Protein 6RW0 (pdb70)

Structure (mmCIF, N/CA/C/O backbone):
data_6RW0
#
_entry.id   6RW0
#
_cell.length_a   98.401
_cell.length_b   98.401
_cell.length_c   93.342
_cell.angle_alpha   90.00
_cell.angle_beta   90.00
_cell.angle_gamma   120.00
#
_symmetry.space_group_name_H-M   'P 31 2 1'
#
loop_
_entity.id
_entity.type
_entity.pdbx_description
1 polymer 'Protein angel homolog 2'
2 non-polymer 'MAGNESIUM ION'
3 non-polymer 'POTASSIUM ION'
4 non-polymer GLYCEROL
5 water water
#
loop_
_atom_site.group_PDB
_atom_site.id
_atom_site.type_symbol
_atom_site.label_atom_id
_atom_site.label_alt_id
_atom_site.label_comp_id
_atom_site.label_asym_id
_atom_site.label_entity_id
_atom_site.label_seq_id
_atom_site.pdbx_PDB_ins_code
_atom_site.Cartn_x
_atom_site.Cartn_y
_atom_site.Cartn_z
_atom_site.occupancy
_atom_site.B_iso_or_equiv
_atom_site.auth_seq_id
_atom_site.auth_comp_id
_atom_site.auth_asym_id
_atom_site.auth_atom_id
_atom_site.pdbx_PDB_model_num
ATOM 1 N N . HIS A 1 12 ? 32.875 26.280 28.530 1.00 64.53 127 HIS A N 1
ATOM 2 C CA . HIS A 1 12 ? 34.195 26.547 29.091 1.00 64.90 127 HIS A CA 1
ATOM 3 C C . HIS A 1 12 ? 34.082 27.475 30.302 1.00 60.67 127 HIS A C 1
ATOM 4 O O . HIS A 1 12 ? 33.135 28.255 30.413 1.00 60.80 127 HIS A O 1
ATOM 17 N N . GLN A 1 13 ? 35.054 27.383 31.208 1.00 56.08 128 GLN A N 1
ATOM 18 C CA . GLN A 1 13 ? 35.052 28.217 32.403 1.00 52.56 128 GLN A CA 1
ATOM 19 C C . GLN A 1 13 ? 35.046 29.690 32.014 1.00 50.96 128 GLN A C 1
ATOM 20 O O . GLN A 1 13 ? 35.883 30.142 31.227 1.00 53.05 128 GLN A O 1
ATOM 34 N N . GLY A 1 14 ? 34.082 30.436 32.548 1.00 45.77 129 GLY A N 1
ATOM 35 C CA . GLY A 1 14 ? 34.062 31.875 32.399 1.00 42.76 129 GLY A CA 1
ATOM 36 C C . GLY A 1 14 ? 33.338 32.425 31.185 1.00 41.24 129 GLY A C 1
ATOM 37 O O . GLY A 1 14 ? 33.251 33.654 31.056 1.00 44.49 129 GLY A O 1
ATOM 41 N N . VAL A 1 15 ? 32.812 31.570 30.302 1.00 35.30 130 VAL A N 1
ATOM 42 C CA . VAL A 1 15 ? 32.163 32.036 29.075 1.00 32.88 130 VAL A CA 1
ATOM 43 C C . VAL A 1 15 ? 30.870 32.765 29.408 1.00 29.21 130 VAL A C 1
ATOM 44 O O . VAL A 1 15 ? 30.046 32.286 30.200 1.00 30.89 130 VAL A O 1
ATOM 57 N N . ILE A 1 16 ? 30.666 33.948 28.811 1.00 23.91 131 ILE A N 1
ATOM 58 C CA . ILE A 1 16 ? 29.442 34.762 29.016 1.00 21.01 131 ILE A CA 1
ATOM 59 C C . ILE A 1 16 ? 28.706 34.723 27.684 1.00 21.23 131 ILE A C 1
ATOM 60 O O . ILE A 1 16 ? 29.128 35.410 26.779 1.00 21.18 131 ILE A O 1
ATOM 76 N N . LYS A 1 17 ? 27.680 33.905 27.575 1.00 19.75 132 LYS A N 1
ATOM 77 C CA . LYS A 1 17 ? 26.968 33.751 26.296 1.00 20.24 132 LYS A CA 1
ATOM 78 C C . LYS A 1 17 ? 25.475 33.594 26.562 1.00 18.75 132 LYS A C 1
ATOM 79 O O . LYS A 1 17 ? 25.128 32.985 27.549 1.00 20.55 132 LYS A O 1
ATOM 98 N N . ARG A 1 18 ? 24.644 34.102 25.663 1.00 19.45 133 ARG A N 1
ATOM 99 C CA . ARG A 1 18 ? 23.195 33.868 25.708 1.00 18.92 133 ARG A CA 1
ATOM 100 C C . ARG A 1 18 ? 22.953 32.767 24.673 1.00 20.54 133 ARG A C 1
ATOM 101 O O . ARG A 1 18 ? 23.254 32.994 23.523 1.00 23.69 133 ARG A O 1
ATOM 122 N N . ASN A 1 19 ? 22.420 31.647 25.095 1.00 22.36 134 ASN A N 1
ATOM 123 C CA . ASN A 1 19 ? 22.209 30.462 24.241 1.00 24.27 134 ASN A CA 1
ATOM 124 C C . ASN A 1 19 ? 20.734 30.198 24.016 1.00 21.76 134 ASN A C 1
ATOM 125 O O . ASN A 1 19 ? 19.972 30.517 24.866 1.00 22.56 134 ASN A O 1
ATOM 136 N N . TRP A 1 20 ? 20.378 29.605 22.892 1.00 24.45 135 TRP A N 1
ATOM 137 C CA . TRP A 1 20 ? 19.001 29.117 22.715 1.00 29.90 135 TRP A CA 1
ATOM 138 C C . TRP A 1 20 ? 18.918 27.816 23.498 1.00 32.39 135 TRP A C 1
ATOM 139 O O . TRP A 1 20 ? 19.689 26.915 23.213 1.00 38.14 135 TRP A O 1
ATOM 160 N N . GLU A 1 21 ? 18.091 27.753 24.510 1.00 28.96 136 GLU A N 1
ATOM 161 C CA . GLU A 1 21 ? 17.840 26.534 25.260 1.00 28.80 136 GLU A CA 1
ATOM 162 C C . GLU A 1 21 ? 16.528 25.965 24.748 1.00 28.09 136 GLU A C 1
ATOM 163 O O . GLU A 1 21 ? 15.492 26.637 24.818 1.00 26.76 136 GLU A O 1
ATOM 175 N N . TYR A 1 22 ? 16.576 24.755 24.215 1.00 30.91 137 TYR A N 1
ATOM 176 C CA . TYR A 1 22 ? 15.384 24.064 23.759 1.00 32.03 137 TYR A CA 1
ATOM 177 C C . TYR A 1 22 ? 14.777 23.301 24.922 1.00 34.58 137 TYR A C 1
ATOM 178 O O . TYR A 1 22 ? 15.487 22.661 25.703 1.00 37.44 137 TYR A O 1
ATOM 196 N N . ILE A 1 23 ? 13.461 23.408 25.048 1.00 33.49 138 ILE A N 1
ATOM 197 C CA . ILE A 1 23 ? 12.753 22.851 26.181 1.00 42.13 138 ILE A CA 1
ATOM 198 C C . ILE A 1 23 ? 12.182 21.484 25.824 1.00 47.35 138 ILE A C 1
ATOM 199 O O . ILE A 1 23 ? 12.859 20.657 25.219 1.00 50.55 138 ILE A O 1
ATOM 215 N N . ASN A 1 48 ? 0.492 19.778 12.258 1.00 54.53 163 ASN A N 1
ATOM 216 C CA . ASN A 1 48 ? -0.476 20.903 12.225 1.00 50.31 163 ASN A CA 1
ATOM 217 C C . ASN A 1 48 ? -0.141 21.849 13.384 1.00 41.51 163 ASN A C 1
ATOM 218 O O . ASN A 1 48 ? -0.575 21.578 14.484 1.00 39.47 163 ASN A O 1
ATOM 229 N N . LYS A 1 49 ? 0.595 22.920 13.127 1.00 36.47 164 LYS A N 1
ATOM 230 C CA . LYS A 1 49 ? 1.062 23.823 14.200 1.00 34.23 164 LYS A CA 1
ATOM 231 C C . LYS A 1 49 ? 1.321 25.216 13.648 1.00 32.01 164 LYS A C 1
ATOM 232 O O . LYS A 1 49 ? 1.498 25.350 12.461 1.00 32.51 164 LYS A O 1
ATOM 251 N N . PHE A 1 50 ? 1.343 26.213 14.527 1.00 27.01 165 PHE A N 1
ATOM 252 C CA . PHE A 1 50 ? 1.722 27.601 14.201 1.00 25.94 165 PHE A CA 1
ATOM 253 C C . PHE A 1 50 ? 2.841 27.952 15.182 1.00 24.34 165 PHE A C 1
ATOM 254 O O . PHE A 1 50 ? 2.567 27.933 16.344 1.00 24.32 165 PHE A O 1
ATOM 271 N N . ASP A 1 51 ? 4.039 28.267 14.714 1.00 22.72 166 ASP A N 1
ATOM 272 C CA . ASP A 1 51 ? 5.187 28.581 15.588 1.00 22.50 166 ASP A CA 1
ATOM 273 C C . ASP A 1 51 ? 5.439 30.080 15.487 1.00 22.67 166 ASP A C 1
ATOM 274 O O . ASP A 1 51 ? 5.306 30.607 14.416 1.00 25.03 166 ASP A O 1
ATOM 283 N N . PHE A 1 52 ? 5.736 30.742 16.595 1.00 19.49 167 PHE A N 1
ATOM 284 C CA . PHE A 1 52 ? 6.021 32.187 16.581 1.00 18.83 167 PHE A CA 1
ATOM 285 C C . PHE A 1 52 ? 6.911 32.504 17.767 1.00 18.19 167 PHE A C 1
ATOM 286 O O . PHE A 1 52 ? 6.838 31.854 18.770 1.00 20.03 167 PHE A O 1
ATOM 303 N N . SER A 1 53 ? 7.715 33.527 17.588 1.00 18.77 168 SER A N 1
ATOM 304 C CA . SER A 1 53 ? 8.622 34.006 18.615 1.00 16.42 168 SER A CA 1
ATOM 305 C C . SER A 1 53 ? 8.199 35.374 19.134 1.00 16.17 168 SER A C 1
ATOM 306 O O . SER A 1 53 ? 7.562 36.164 18.424 1.00 17.16 168 SER A O 1
ATOM 314 N N . VAL A 1 54 ? 8.558 35.632 20.392 1.00 17.58 169 VAL A N 1
ATOM 315 C CA . VAL A 1 54 ? 8.199 36.846 21.114 1.00 16.30 169 VAL A CA 1
ATOM 316 C C . VAL A 1 54 ? 9.430 37.374 21.830 1.00 17.04 169 VAL A C 1
ATOM 317 O O . VAL A 1 54 ? 10.092 36.630 22.566 1.00 17.94 169 VAL A O 1
ATOM 330 N N . MET A 1 55 ? 9.682 38.653 21.649 1.00 16.48 170 MET A N 1
ATOM 331 C CA . MET A 1 55 ? 10.775 39.361 22.331 1.00 15.67 170 MET A CA 1
ATOM 332 C C . MET A 1 55 ? 10.167 40.412 23.266 1.00 18.47 170 MET A C 1
ATOM 333 O O . MET A 1 55 ? 9.296 41.124 22.804 1.00 19.95 170 MET A O 1
ATOM 347 N N . SER A 1 56 ? 10.583 40.469 24.528 1.00 16.18 171 SER A N 1
ATOM 348 C CA . SER A 1 56 ? 10.166 41.508 25.498 1.00 15.28 171 SER A CA 1
ATOM 349 C C . SER A 1 56 ? 11.426 42.305 25.825 1.00 13.98 171 SER A C 1
ATOM 350 O O . SER A 1 56 ? 12.381 41.690 26.231 1.00 15.87 171 SER A O 1
ATOM 358 N N . TYR A 1 57 ? 11.433 43.611 25.622 1.00 14.37 172 TYR A N 1
ATOM 359 C CA . TYR A 1 57 ? 12.664 44.396 25.818 1.00 14.85 172 TYR A CA 1
ATOM 360 C C . TYR A 1 57 ? 12.339 45.792 26.353 1.00 13.47 172 TYR A C 1
ATOM 361 O O . TYR A 1 57 ? 11.685 46.528 25.650 1.00 13.73 172 TYR A O 1
ATOM 379 N N . ASN A 1 58 ? 12.834 46.136 27.536 1.00 13.26 173 ASN A N 1
ATOM 380 C CA . ASN A 1 58 ? 12.780 47.516 28.056 1.00 13.50 173 ASN A CA 1
ATOM 381 C C . ASN A 1 58 ? 14.049 48.159 27.474 1.00 12.30 173 ASN A C 1
ATOM 382 O O . ASN A 1 58 ? 15.112 47.764 27.879 1.00 13.77 173 ASN A O 1
ATOM 393 N N . ILE A 1 59 ? 13.918 49.088 26.531 1.00 13.97 174 ILE A N 1
ATOM 394 C CA . ILE A 1 59 ? 15.068 49.608 25.740 1.00 14.15 174 ILE A CA 1
ATOM 395 C C . ILE A 1 59 ? 15.733 50.818 26.392 1.00 14.09 174 ILE A C 1
ATOM 396 O O . ILE A 1 59 ? 16.735 51.236 25.869 1.00 15.11 174 ILE A O 1
ATOM 412 N N . LEU A 1 60 ? 15.188 51.331 27.487 1.00 14.45 175 LEU A N 1
ATOM 413 C CA . LEU A 1 60 ? 15.718 52.473 28.235 1.00 14.41 175 LEU A CA 1
ATOM 414 C C . LEU A 1 60 ? 15.480 53.777 27.473 1.00 14.42 175 LEU A C 1
ATOM 415 O O . LEU A 1 60 ? 16.128 54.053 26.460 1.00 15.60 175 LEU A O 1
ATOM 431 N N . SER A 1 61 ? 14.542 54.577 27.962 1.00 15.37 176 SER A N 1
ATOM 432 C CA . SER A 1 61 ? 14.250 55.872 27.360 1.00 14.16 176 SER A CA 1
ATOM 433 C C . SER A 1 61 ? 15.394 56.840 27.617 1.00 15.11 176 SER A C 1
ATOM 434 O O . SER A 1 61 ? 15.905 56.922 28.735 1.00 15.43 176 SER A O 1
ATOM 442 N N . GLN A 1 62 ? 15.803 57.580 26.581 1.00 14.03 177 GLN A N 1
ATOM 443 C CA . GLN A 1 62 ? 16.912 58.519 26.753 1.00 14.73 177 GLN A CA 1
ATOM 444 C C . GLN A 1 62 ? 16.600 59.581 27.802 1.00 15.48 177 GLN A C 1
ATOM 445 O O . GLN A 1 62 ? 17.476 59.942 28.607 1.00 15.86 177 GLN A O 1
ATOM 459 N N . ASP A 1 63 ? 15.374 60.123 27.797 1.00 16.06 178 ASP A N 1
ATOM 460 C CA . ASP A 1 63 ? 15.012 61.125 28.793 1.00 16.91 178 ASP A CA 1
ATOM 461 C C . ASP A 1 63 ? 15.139 60.548 30.198 1.00 17.19 178 ASP A C 1
ATOM 462 O O . ASP A 1 63 ? 15.628 61.219 31.113 1.00 17.80 178 ASP A O 1
ATOM 471 N N . LEU A 1 64 ? 14.673 59.307 30.391 1.00 15.05 179 LEU A N 1
ATOM 472 C CA . LEU A 1 64 ? 14.754 58.692 31.714 1.00 16.65 179 LEU A CA 1
ATOM 473 C C . LEU A 1 64 ? 16.189 58.354 32.090 1.00 16.97 179 LEU A C 1
ATOM 474 O O . LEU A 1 64 ? 16.560 58.467 33.262 1.00 19.56 179 LEU A O 1
ATOM 490 N N . LEU A 1 65 ? 17.021 57.978 31.118 1.00 15.63 180 LEU A N 1
ATOM 491 C CA . LEU A 1 65 ? 18.436 57.778 31.387 1.00 16.23 180 LEU A CA 1
ATOM 492 C C . LEU A 1 65 ? 19.055 59.067 31.912 1.00 17.83 180 LEU A C 1
ATOM 493 O O . LEU A 1 65 ? 19.694 59.082 32.971 1.00 18.22 180 LEU A O 1
ATOM 509 N N . GLU A 1 66 ? 18.830 60.173 31.197 1.00 17.26 181 GLU A N 1
ATOM 510 C CA . GLU A 1 66 ? 19.427 61.454 31.565 1.00 18.49 181 GLU A CA 1
ATOM 511 C C . GLU A 1 66 ? 18.868 61.987 32.874 1.00 19.94 181 GLU A C 1
ATOM 512 O O . GLU A 1 66 ? 19.607 62.618 33.642 1.00 23.67 181 GLU A O 1
ATOM 524 N N . ASP A 1 67 ? 17.592 61.725 33.157 1.00 19.44 182 ASP A N 1
ATOM 525 C CA . ASP A 1 67 ? 16.978 62.177 34.396 1.00 20.98 182 ASP A CA 1
ATOM 526 C C . ASP A 1 67 ? 17.459 61.377 35.598 1.00 20.19 182 ASP A C 1
ATOM 527 O O . ASP A 1 67 ? 17.251 61.799 36.739 1.00 23.57 182 ASP A O 1
ATOM 536 N N . ASN A 1 68 ? 18.046 60.211 35.360 1.00 19.70 183 ASN A N 1
ATOM 537 C CA . ASN A 1 68 ? 18.496 59.301 36.405 1.00 20.20 183 ASN A CA 1
ATOM 538 C C . ASN A 1 68 ? 19.967 58.980 36.235 1.00 19.19 183 ASN A C 1
ATOM 539 O O . ASN A 1 68 ? 20.399 57.833 36.375 1.00 19.74 183 ASN A O 1
ATOM 550 N N . SER A 1 69 ? 20.755 60.009 35.939 1.00 19.76 184 SER A N 1
ATOM 551 C CA . SER A 1 69 ? 22.144 59.808 35.554 1.00 21.06 184 SER A CA 1
ATOM 552 C C . SER A 1 69 ? 22.952 59.136 36.650 1.00 20.84 184 SER A C 1
ATOM 553 O O . SER A 1 69 ? 23.966 58.499 36.347 1.00 21.45 184 SER A O 1
ATOM 561 N N . HIS A 1 70 ? 22.523 59.245 37.909 1.00 20.86 185 HIS A N 1
ATOM 562 C CA . HIS A 1 70 ? 23.224 58.590 39.008 1.00 19.59 185 HIS A CA 1
ATOM 563 C C . HIS A 1 70 ? 23.203 57.067 38.899 1.00 19.34 185 HIS A C 1
ATOM 564 O O . HIS A 1 70 ? 24.074 56.410 39.479 1.00 21.56 185 HIS A O 1
ATOM 578 N N . LEU A 1 71 ? 22.237 56.491 38.181 1.00 18.32 186 LEU A N 1
ATOM 579 C CA . LEU A 1 71 ? 22.171 55.048 37.996 1.00 18.39 186 LEU A CA 1
ATOM 580 C C . LEU A 1 71 ? 23.192 54.554 36.986 1.00 18.39 186 LEU A C 1
ATOM 581 O O . LEU A 1 71 ? 23.454 53.345 36.935 1.00 18.17 186 LEU A O 1
ATOM 597 N N . TYR A 1 72 ? 23.759 55.463 36.182 1.00 18.24 187 TYR A N 1
ATOM 598 C CA . TYR A 1 72 ? 24.599 55.116 35.032 1.00 19.66 187 TYR A CA 1
ATOM 599 C C . TYR A 1 72 ? 26.014 55.656 35.169 1.00 20.17 187 TYR A C 1
ATOM 600 O O . TYR A 1 72 ? 26.742 55.741 34.169 1.00 20.78 187 TYR A O 1
ATOM 618 N N . ARG A 1 73 ? 26.336 55.943 36.408 1.00 21.80 188 ARG A N 1
ATOM 619 C CA A ARG A 1 73 ? 27.706 56.442 36.693 0.48 24.61 188 ARG A CA 1
ATOM 620 C CA B ARG A 1 73 ? 27.762 56.490 36.662 0.52 24.26 188 ARG A CA 1
ATOM 621 C C . ARG A 1 73 ? 28.897 55.518 36.233 1.00 23.65 188 ARG A C 1
ATOM 622 O O . ARG A 1 73 ? 30.059 55.868 35.838 1.00 26.03 188 ARG A O 1
ATOM 663 N N . HIS A 1 74 ? 28.540 54.222 36.218 1.00 22.95 189 HIS A N 1
ATOM 664 C CA . HIS A 1 74 ? 29.515 53.195 35.883 1.00 21.54 189 HIS A CA 1
ATOM 665 C C . HIS A 1 74 ? 29.798 53.107 34.392 1.00 20.86 189 HIS A C 1
ATOM 666 O O . HIS A 1 74 ? 30.761 52.438 34.006 1.00 22.61 189 HIS A O 1
ATOM 680 N N . CYS A 1 75 ? 29.001 53.766 33.558 1.00 19.89 190 CYS A N 1
ATOM 681 C CA . CYS A 1 75 ? 29.093 53.633 32.111 1.00 19.50 190 CYS A CA 1
ATOM 682 C C . CYS A 1 75 ? 30.088 54.623 31.528 1.00 22.28 190 CYS A C 1
ATOM 683 O O . CYS A 1 75 ? 30.169 55.772 31.967 1.00 24.97 190 CYS A O 1
ATOM 691 N N . ARG A 1 76 ? 30.834 54.181 30.519 1.00 22.80 191 ARG A N 1
ATOM 692 C CA . ARG A 1 76 ? 31.640 55.123 29.754 1.00 25.18 191 ARG A CA 1
ATOM 693 C C . ARG A 1 76 ? 30.715 56.132 29.088 1.00 23.32 191 ARG A C 1
ATOM 694 O O . ARG A 1 76 ? 29.683 55.764 28.520 1.00 24.65 191 ARG A O 1
ATOM 715 N N . ARG A 1 77 ? 31.075 57.409 29.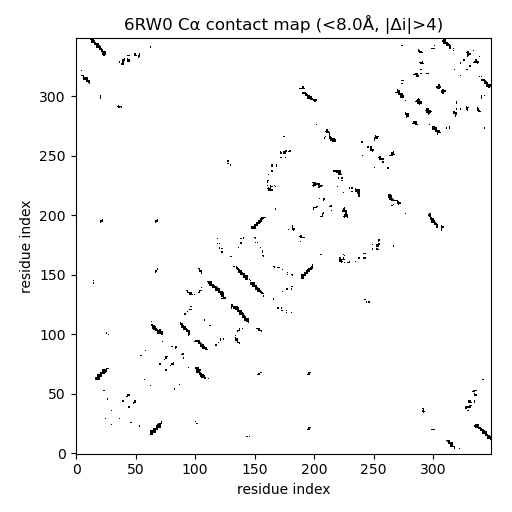177 1.00 23.86 192 ARG A N 1
ATOM 716 C CA . ARG A 1 77 ? 30.150 58.451 28.743 1.00 24.73 192 ARG A CA 1
ATOM 717 C C . ARG A 1 77 ? 29.685 58.281 27.304 1.00 22.97 192 ARG A C 1
ATOM 718 O O . ARG A 1 77 ? 28.481 58.488 27.044 1.00 24.00 192 ARG A O 1
ATOM 739 N N . PRO A 1 78 ? 30.537 57.948 26.334 1.00 24.15 193 PRO A N 1
ATOM 740 C CA . PRO A 1 78 ? 30.069 57.887 24.939 1.00 26.23 193 PRO A CA 1
ATOM 741 C C . PRO A 1 78 ? 28.988 56.852 24.696 1.00 25.43 193 PRO A C 1
ATOM 742 O O . PRO A 1 78 ? 28.209 57.003 23.744 1.00 27.07 193 PRO A O 1
ATOM 753 N N . VAL A 1 79 ? 28.904 55.812 25.530 1.00 21.97 194 VAL A N 1
ATOM 754 C CA . VAL A 1 79 ? 27.951 54.739 25.264 1.00 21.46 194 VAL A CA 1
ATOM 755 C C . VAL A 1 79 ? 26.533 55.131 25.638 1.00 20.73 194 VAL A C 1
ATOM 756 O O . VAL A 1 79 ? 25.597 54.382 25.341 1.00 20.90 194 VAL A O 1
ATOM 769 N N . LEU A 1 80 ? 26.341 56.281 26.284 1.00 19.05 195 LEU A N 1
ATOM 770 C CA . LEU A 1 80 ? 25.010 56.633 26.755 1.00 18.49 195 LEU A CA 1
ATOM 771 C C . LEU A 1 80 ? 24.201 57.456 25.766 1.00 19.49 195 LEU A C 1
ATOM 772 O O . LEU A 1 80 ? 22.981 57.544 25.926 1.00 22.09 195 LEU A O 1
ATOM 788 N N . HIS A 1 81 ? 24.826 58.048 24.752 1.00 19.96 196 HIS A N 1
ATOM 789 C CA . HIS A 1 81 ? 24.093 58.892 23.818 1.00 19.82 196 HIS A CA 1
ATOM 790 C C . HIS A 1 81 ? 23.118 58.071 22.985 1.00 18.62 196 HIS A C 1
ATOM 791 O O . HIS A 1 81 ? 23.415 56.943 22.583 1.00 18.28 196 HIS A O 1
ATOM 805 N N . TRP A 1 82 ? 21.946 58.649 22.711 1.00 18.58 197 TRP A N 1
ATOM 806 C CA . TRP A 1 82 ? 20.964 57.947 21.889 1.00 17.58 197 TRP A CA 1
ATOM 807 C C . TRP A 1 82 ? 21.512 57.638 20.500 1.00 19.74 197 TRP A C 1
ATOM 808 O O . TRP A 1 82 ? 21.155 56.613 19.910 1.00 18.56 197 TRP A O 1
ATOM 829 N N . SER A 1 83 ? 22.382 58.497 19.964 1.00 20.03 198 SER A N 1
ATOM 830 C CA . SER A 1 83 ? 22.982 58.226 18.660 1.00 21.00 198 SER A CA 1
ATOM 831 C C . SER A 1 83 ? 23.843 56.968 18.680 1.00 19.68 198 SER A C 1
ATOM 832 O O . SER A 1 83 ? 24.082 56.362 17.625 1.00 21.04 198 SER A O 1
ATOM 840 N N . PHE A 1 84 ? 24.351 56.586 19.857 1.00 20.02 199 PHE A N 1
ATOM 841 C CA . PHE A 1 84 ? 25.111 55.356 20.057 1.00 19.80 199 PHE A CA 1
ATOM 842 C C . PHE A 1 84 ? 24.180 54.177 20.349 1.00 18.75 199 PHE A C 1
ATOM 843 O O . PHE A 1 84 ? 24.320 53.094 19.766 1.00 19.47 199 PHE A O 1
ATOM 860 N N . ARG A 1 85 ? 23.204 54.381 21.228 1.00 17.12 200 ARG A N 1
ATOM 861 C CA . ARG A 1 85 ? 22.397 53.267 21.710 1.00 16.65 200 ARG A CA 1
ATOM 862 C C . ARG A 1 85 ? 21.421 52.754 20.660 1.00 15.67 200 ARG A C 1
ATOM 863 O O . ARG A 1 85 ? 21.230 51.540 20.534 1.00 18.08 200 ARG A O 1
ATOM 884 N N . PHE A 1 86 ? 20.739 53.646 19.946 1.00 17.01 201 PHE A N 1
ATOM 885 C CA . PHE A 1 86 ? 19.694 53.173 19.045 1.00 18.01 201 PHE A CA 1
ATOM 886 C C . PHE A 1 86 ? 20.232 52.240 17.966 1.00 18.99 201 PHE A C 1
ATOM 887 O O . PHE A 1 86 ? 19.611 51.193 17.716 1.00 18.59 201 PHE A O 1
ATOM 904 N N . PRO A 1 87 ? 21.348 52.534 17.292 1.00 17.90 202 PRO A N 1
ATOM 905 C CA . PRO A 1 87 ? 21.853 51.550 16.320 1.00 17.58 202 PRO A CA 1
ATOM 906 C C . PRO A 1 87 ? 22.111 50.181 16.921 1.00 18.40 202 PRO A C 1
ATOM 907 O O . PRO A 1 87 ? 21.872 49.165 16.256 1.00 19.12 202 PRO A O 1
ATOM 918 N N . ASN A 1 88 ? 22.600 50.121 18.161 1.00 19.65 203 ASN A N 1
ATOM 919 C CA . ASN A 1 88 ? 22.809 48.831 18.812 1.00 19.54 203 ASN A CA 1
ATOM 920 C C . ASN A 1 88 ? 21.488 48.118 19.082 1.00 18.76 203 ASN A C 1
ATOM 921 O O . ASN A 1 88 ? 21.371 46.907 18.858 1.00 1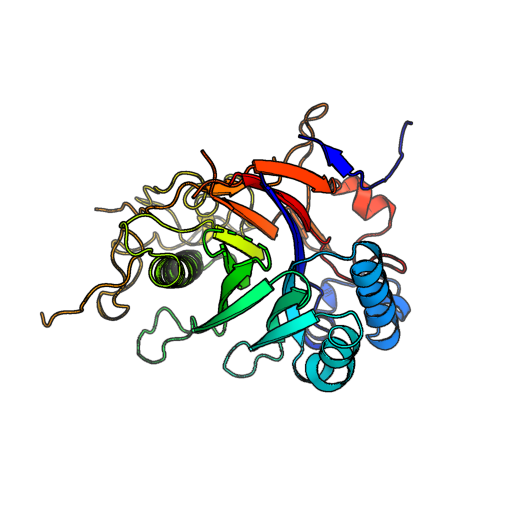9.51 203 ASN A O 1
ATOM 932 N N . ILE A 1 89 ? 20.488 48.850 19.573 1.00 17.67 204 ILE A N 1
ATOM 933 C CA . ILE A 1 89 ? 19.189 48.252 19.874 1.00 17.13 204 ILE A CA 1
ATOM 934 C C . ILE A 1 89 ? 18.540 47.735 18.599 1.00 16.30 204 ILE A C 1
ATOM 935 O O . ILE A 1 89 ? 18.010 46.615 18.559 1.00 17.60 204 ILE A O 1
ATOM 951 N N . LEU A 1 90 ? 18.582 48.534 17.531 1.00 17.49 205 LEU A N 1
ATOM 952 C CA . LEU A 1 90 ? 17.993 48.100 16.269 1.00 19.07 205 LEU A CA 1
ATOM 953 C C . LEU A 1 90 ? 18.716 46.876 15.716 1.00 18.62 205 LEU A C 1
ATOM 954 O O . LEU A 1 90 ? 18.080 45.951 15.197 1.00 19.23 205 LEU A O 1
ATOM 970 N N . LYS A 1 91 ? 20.047 46.843 15.839 1.00 18.63 206 LYS A N 1
ATOM 971 C CA . LYS A 1 91 ? 20.812 45.693 15.371 1.00 19.33 206 LYS A CA 1
ATOM 972 C C . LYS A 1 91 ? 20.417 44.425 16.118 1.00 19.43 206 LYS A C 1
ATOM 973 O O . LYS A 1 91 ? 20.309 43.352 15.510 1.00 20.47 206 LYS A O 1
ATOM 992 N N . GLU A 1 92 ? 20.204 44.528 17.434 1.00 19.21 207 GLU A N 1
ATOM 993 C CA . GLU A 1 92 ? 19.749 43.379 18.209 1.00 20.90 207 GLU A CA 1
ATOM 994 C C . GLU A 1 92 ? 18.381 42.909 17.738 1.00 19.94 207 GLU A C 1
ATOM 995 O O . GLU A 1 92 ? 18.128 41.707 17.611 1.00 20.99 207 GLU A O 1
ATOM 1007 N N . ILE A 1 93 ? 17.451 43.850 17.559 1.00 18.36 208 ILE A N 1
ATOM 1008 C CA . ILE A 1 93 ? 16.109 43.484 17.117 1.00 18.39 208 ILE A CA 1
ATOM 1009 C C . ILE A 1 93 ? 16.174 42.799 15.761 1.00 20.31 208 ILE A C 1
ATOM 1010 O O . ILE A 1 93 ? 15.514 41.781 15.527 1.00 20.75 208 ILE A O 1
ATOM 1026 N N . LYS A 1 94 ? 16.994 43.334 14.855 1.00 20.38 209 LYS A N 1
ATOM 1027 C CA . LYS A 1 94 ? 17.143 42.730 13.537 1.00 20.68 209 LYS A CA 1
ATOM 1028 C C . LYS A 1 94 ? 17.746 41.339 13.642 1.00 20.41 209 LYS A C 1
ATOM 1029 O O . LYS A 1 94 ? 17.330 40.413 12.936 1.00 21.21 209 LYS A O 1
ATOM 1048 N N . HIS A 1 95 ? 18.717 41.167 14.537 1.00 20.80 210 HIS A N 1
ATOM 1049 C CA . HIS A 1 95 ? 19.407 39.894 14.653 1.00 21.88 210 HIS A CA 1
ATOM 1050 C C . HIS A 1 95 ? 18.460 38.777 15.060 1.00 21.67 210 HIS A C 1
ATOM 1051 O O . HIS A 1 95 ? 18.500 37.678 14.492 1.00 23.85 210 HIS A O 1
ATOM 1065 N N . PHE A 1 96 ? 17.618 39.026 16.063 1.00 19.40 211 PHE A N 1
ATOM 1066 C CA . PHE A 1 96 ? 16.732 37.982 16.556 1.00 20.91 211 PHE A CA 1
ATOM 1067 C C . PHE A 1 96 ? 15.510 37.794 15.682 1.00 19.43 211 PHE A C 1
ATOM 1068 O O . PHE A 1 96 ? 14.928 36.705 15.697 1.00 22.50 211 PHE A O 1
ATOM 1085 N N . ASP A 1 97 ? 15.121 38.811 14.916 1.00 19.13 212 ASP A N 1
ATOM 1086 C CA . ASP A 1 97 ? 14.043 38.678 13.933 1.00 19.47 212 ASP A CA 1
ATOM 1087 C C . ASP A 1 97 ? 12.796 38.038 14.547 1.00 19.03 212 ASP A C 1
ATOM 1088 O O . ASP A 1 97 ? 12.171 37.149 13.966 1.00 20.33 212 ASP A O 1
ATOM 1097 N N . ALA A 1 98 ? 12.408 38.529 15.722 1.00 17.33 213 ALA A N 1
ATOM 1098 C CA . ALA A 1 98 ? 11.261 37.953 16.413 1.00 16.93 213 ALA A CA 1
ATOM 1099 C C . ALA A 1 98 ? 9.953 38.308 15.709 1.00 16.38 213 ALA A C 1
ATOM 1100 O O . ALA A 1 98 ? 9.803 39.384 15.130 1.00 18.11 213 ALA A O 1
ATOM 1107 N N . ASP A 1 99 ? 8.973 37.408 15.813 1.00 16.19 214 ASP A N 1
ATOM 1108 C CA . ASP A 1 99 ? 7.686 37.652 15.166 1.00 15.97 214 ASP A CA 1
ATOM 1109 C C . ASP A 1 99 ? 6.865 38.719 15.880 1.00 16.35 214 ASP A C 1
ATOM 1110 O O . ASP A 1 99 ? 6.070 39.421 15.236 1.00 17.08 214 ASP A O 1
ATOM 1119 N N . VAL A 1 100 ? 7.010 38.829 17.198 1.00 16.60 215 VAL A N 1
ATOM 1120 C CA . VAL A 1 100 ? 6.274 39.780 18.023 1.00 15.35 215 VAL A CA 1
ATOM 1121 C C . VAL A 1 100 ? 7.287 40.483 18.907 1.00 15.23 215 VAL A C 1
ATOM 1122 O O . VAL A 1 100 ? 8.142 39.821 19.512 1.00 16.56 215 VAL A O 1
ATOM 1135 N N . LEU A 1 101 ? 7.195 41.814 18.983 1.00 15.08 216 LEU A N 1
ATOM 1136 C CA . LEU A 1 101 ? 8.023 42.610 19.876 1.00 15.98 216 LEU A CA 1
ATOM 1137 C C . LEU A 1 101 ? 7.142 43.311 20.894 1.00 14.44 216 LEU A C 1
ATOM 1138 O O . LEU A 1 101 ? 6.171 43.986 20.530 1.00 17.51 216 LEU A O 1
ATOM 1154 N N . CYS A 1 102 ? 7.481 43.156 22.163 1.00 15.12 217 CYS A N 1
ATOM 1155 C CA . CYS A 1 102 ? 6.840 43.873 23.256 1.00 14.95 217 CYS A CA 1
ATOM 1156 C C . CYS A 1 102 ? 7.927 44.746 23.854 1.00 14.20 217 CYS A C 1
ATOM 1157 O O . CYS A 1 102 ? 8.837 44.237 24.514 1.00 16.01 217 CYS A O 1
ATOM 1165 N N . LEU A 1 103 ? 7.852 46.047 23.599 1.00 13.43 218 LEU A N 1
ATOM 1166 C CA . LEU A 1 103 ? 8.880 46.979 24.027 1.00 13.53 218 LEU A CA 1
ATOM 1167 C C . LEU A 1 103 ? 8.350 47.884 25.127 1.00 14.66 218 LEU A C 1
ATOM 1168 O O . LEU A 1 103 ? 7.177 48.268 25.131 1.00 14.79 218 LEU A O 1
ATOM 1184 N N . GLN A 1 104 ? 9.232 48.232 26.059 1.00 14.04 219 GLN A N 1
ATOM 1185 C CA . GLN A 1 104 ? 8.942 49.225 27.076 1.00 12.94 219 GLN A CA 1
ATOM 1186 C C . GLN A 1 104 ? 9.975 50.344 27.014 1.00 12.54 219 GLN A C 1
ATOM 1187 O O . GLN A 1 104 ? 11.058 50.189 26.449 1.00 14.08 219 GLN A O 1
ATOM 1201 N N . GLU A 1 105 ? 9.616 51.477 27.624 1.00 13.63 220 GLU A N 1
ATOM 1202 C CA . GLU A 1 105 ? 10.446 52.687 27.638 1.00 14.16 220 GLU A CA 1
ATOM 1203 C C . GLU A 1 105 ? 10.734 53.194 26.228 1.00 14.11 220 GLU A C 1
ATOM 1204 O O . GLU A 1 105 ? 11.830 53.669 25.925 1.00 15.45 220 GLU A O 1
ATOM 1216 N N . VAL A 1 106 ? 9.719 53.100 25.373 1.00 14.15 221 VAL A N 1
ATOM 1217 C CA . VAL A 1 106 ? 9.761 53.608 24.007 1.00 13.55 221 VAL A CA 1
ATOM 1218 C C . VAL A 1 106 ? 9.388 55.083 24.064 1.00 13.91 221 VAL A C 1
ATOM 1219 O O . VAL A 1 106 ? 8.237 55.430 24.346 1.00 15.39 221 VAL A O 1
ATOM 1232 N N . GLN A 1 107 ? 10.367 55.951 23.809 1.00 14.70 222 GLN A N 1
ATOM 1233 C CA . GLN A 1 107 ? 10.181 57.391 23.938 1.00 14.84 222 GLN A CA 1
ATOM 1234 C C . GLN A 1 107 ? 9.476 57.947 22.705 1.00 14.47 222 GLN A C 1
ATOM 1235 O O . GLN A 1 107 ? 9.834 57.612 21.574 1.00 16.09 222 GLN A O 1
ATOM 1249 N N . GLU A 1 108 ? 8.463 58.790 22.929 1.00 14.84 223 GLU A N 1
ATOM 1250 C CA . GLU A 1 108 ? 7.557 59.169 21.846 1.00 16.96 223 GLU A CA 1
ATOM 1251 C C . GLU A 1 108 ? 8.292 59.848 20.692 1.00 16.50 223 GLU A C 1
ATOM 1252 O O . GLU A 1 108 ? 8.063 59.510 19.522 1.00 17.18 223 GLU A O 1
ATOM 1264 N N . ASP A 1 109 ? 9.147 60.836 20.982 1.00 16.25 224 ASP A N 1
ATOM 1265 C CA . ASP A 1 109 ? 9.781 61.568 19.886 1.00 16.35 224 ASP A CA 1
ATOM 1266 C C . ASP A 1 109 ? 10.683 60.649 19.071 1.00 15.98 224 ASP A C 1
ATOM 1267 O O . ASP A 1 109 ? 10.612 60.619 17.835 1.00 18.06 224 ASP A O 1
ATOM 1276 N N . HIS A 1 110 ? 11.487 59.841 19.750 1.00 17.08 225 HIS A N 1
ATOM 1277 C CA . HIS A 1 110 ? 12.337 58.880 19.062 1.00 15.94 225 HIS A CA 1
ATOM 1278 C C . HIS A 1 110 ? 11.523 57.827 18.336 1.00 17.42 225 HIS A C 1
ATOM 1279 O O . HIS A 1 110 ? 11.934 57.330 17.283 1.00 17.84 225 HIS A O 1
ATOM 1293 N N . TYR A 1 111 ? 10.385 57.440 18.898 1.00 15.60 226 TYR A N 1
ATOM 1294 C CA . TYR A 1 111 ? 9.554 56.443 18.238 1.00 14.55 226 TYR A CA 1
ATOM 1295 C C . TYR A 1 111 ? 9.081 56.949 16.882 1.00 16.16 226 TYR A C 1
ATOM 1296 O O . TYR A 1 111 ? 9.181 56.243 15.870 1.00 16.45 226 TYR A O 1
ATOM 1314 N N . GLY A 1 112 ? 8.579 58.181 16.837 1.00 16.35 227 GLY A N 1
ATOM 1315 C CA . GLY A 1 112 ? 8.102 58.721 15.576 1.00 17.02 227 GLY A CA 1
ATOM 1316 C C . GLY A 1 112 ? 9.218 58.964 14.577 1.00 17.55 227 GLY A C 1
ATOM 1317 O O . GLY A 1 112 ? 9.048 58.729 13.377 1.00 20.36 227 GLY A O 1
ATOM 1321 N N . ALA A 1 113 ? 10.365 59.449 15.049 1.00 19.17 228 ALA A N 1
ATOM 1322 C CA . ALA A 1 113 ? 11.434 59.864 14.144 1.00 19.49 228 ALA A CA 1
ATOM 1323 C C . ALA A 1 113 ? 12.237 58.685 13.610 1.00 20.20 228 ALA A C 1
ATOM 1324 O O . ALA A 1 113 ? 12.707 58.725 12.463 1.00 22.79 228 ALA A O 1
ATOM 1331 N N . GLU A 1 114 ? 12.433 57.652 14.433 1.00 20.44 229 GLU A N 1
ATOM 1332 C CA . GLU A 1 114 ? 13.412 56.617 14.138 1.00 23.06 229 GLU A CA 1
ATOM 1333 C C . GLU A 1 114 ? 12.948 55.193 14.438 1.00 19.66 229 GLU A C 1
ATOM 1334 O O . GLU A 1 114 ? 13.126 54.299 13.604 1.00 19.46 229 GLU A O 1
ATOM 1346 N N . ILE A 1 115 ? 12.409 54.922 15.623 1.00 17.30 230 ILE A N 1
ATOM 1347 C CA . ILE A 1 115 ? 12.075 53.519 15.989 1.00 17.48 230 ILE A CA 1
ATOM 1348 C C . ILE A 1 115 ? 10.944 52.959 15.132 1.00 16.89 230 ILE A C 1
ATOM 1349 O O . ILE A 1 115 ? 11.137 51.925 14.539 1.00 16.86 230 ILE A O 1
ATOM 1365 N N . ARG A 1 116 ? 9.813 53.646 15.047 1.00 16.25 231 ARG A N 1
ATOM 1366 C CA . ARG A 1 116 ? 8.693 53.119 14.246 1.00 17.26 231 ARG A CA 1
ATOM 1367 C C . ARG A 1 116 ? 9.089 53.006 12.765 1.00 17.45 231 ARG A C 1
ATOM 1368 O O . ARG A 1 116 ? 8.865 51.969 12.221 1.00 17.56 231 ARG A O 1
ATOM 1389 N N . PRO A 1 117 ? 9.721 53.992 12.106 1.00 16.75 232 PRO A N 1
ATOM 1390 C CA . PRO A 1 117 ? 10.080 53.805 10.713 1.00 16.71 232 PRO A CA 1
ATOM 1391 C C . PRO A 1 117 ? 11.047 52.627 10.532 1.00 19.04 232 PRO A C 1
ATOM 1392 O O . PRO A 1 117 ? 10.905 51.911 9.618 1.00 18.54 232 PRO A O 1
ATOM 1403 N N . SER A 1 118 ? 12.007 52.469 11.432 1.00 17.98 233 SER A N 1
ATOM 1404 C CA . SER A 1 118 ? 12.969 51.382 11.303 1.00 18.86 233 SER A CA 1
ATOM 1405 C C . SER A 1 118 ? 12.292 50.028 11.454 1.00 18.54 233 SER A C 1
ATOM 1406 O O . SER A 1 118 ? 12.574 49.101 10.690 1.00 21.41 233 SER A O 1
ATOM 1414 N N . LEU A 1 119 ? 11.375 49.896 12.412 1.00 18.04 234 LEU A N 1
ATOM 1415 C CA . LEU A 1 119 ? 10.692 48.621 12.578 1.00 17.72 234 LEU A CA 1
ATOM 1416 C C . LEU A 1 119 ? 9.748 48.335 11.415 1.00 18.17 234 LEU A C 1
ATOM 1417 O O . LEU A 1 119 ? 9.639 47.183 10.981 1.00 19.07 234 LEU A O 1
ATOM 1433 N N . GLU A 1 120 ? 9.072 49.374 10.963 1.00 17.33 235 GLU A N 1
ATOM 1434 C CA A GLU A 1 120 ? 8.209 49.186 9.759 0.36 19.95 235 GLU A CA 1
ATOM 1435 C CA B GLU A 1 120 ? 8.199 49.154 9.769 0.64 18.36 235 GLU A CA 1
ATOM 1436 C C . GLU A 1 120 ? 8.976 48.680 8.486 1.00 19.99 235 GLU A C 1
ATOM 1437 O O . GLU A 1 120 ? 8.662 47.690 7.673 1.00 24.48 235 GLU A O 1
ATOM 1460 N N . SER A 1 121 ? 10.232 49.167 8.420 1.00 20.56 236 SER A N 1
ATOM 1461 C CA A SER A 1 121 ? 11.076 48.746 7.307 0.45 22.13 236 SER A CA 1
ATOM 1462 C CA B SER A 1 121 ? 11.072 48.748 7.303 0.55 22.00 236 SER A CA 1
ATOM 1463 C C . SER A 1 121 ? 11.450 47.276 7.409 1.00 22.61 236 SER A C 1
ATOM 1464 O O . SER A 1 121 ? 11.718 46.635 6.386 1.00 26.63 236 SER A O 1
ATOM 1479 N N . LEU A 1 122 ? 11.478 46.727 8.624 1.00 21.80 237 LEU A N 1
ATOM 1480 C CA . LEU A 1 122 ? 11.785 45.323 8.861 1.00 20.19 237 LEU A CA 1
ATOM 1481 C C . LEU A 1 122 ? 10.563 44.418 8.727 1.00 21.11 237 LEU A C 1
ATOM 1482 O O . LEU A 1 122 ? 10.689 43.199 8.903 1.00 23.40 237 LEU A O 1
ATOM 1498 N N . GLY A 1 123 ? 9.381 44.945 8.422 1.00 21.11 238 GLY A N 1
ATOM 1499 C CA . GLY A 1 123 ? 8.183 44.129 8.206 1.00 21.81 238 GLY A CA 1
ATOM 1500 C C . GLY A 1 123 ? 7.258 44.099 9.402 1.00 19.30 238 GLY A C 1
ATOM 1501 O O . GLY A 1 123 ? 6.392 43.278 9.403 1.00 19.17 238 GLY A O 1
ATOM 1505 N N . TYR A 1 124 ? 7.437 44.984 10.370 1.00 18.29 239 TYR A N 1
ATOM 1506 C CA . TYR A 1 124 ? 6.567 44.993 11.557 1.00 17.33 239 TYR A CA 1
ATOM 1507 C C . TYR A 1 124 ? 5.451 46.020 11.422 1.00 17.36 239 TYR A C 1
ATOM 1508 O O . TYR A 1 124 ? 5.689 47.067 10.895 1.00 20.38 239 TYR A O 1
ATOM 1526 N N . HIS A 1 125 ? 4.267 45.675 11.883 1.00 16.13 240 HIS A N 1
ATOM 1527 C CA . HIS A 1 125 ? 3.192 46.646 12.130 1.00 16.33 240 HIS A CA 1
ATOM 1528 C C . HIS A 1 125 ? 3.362 47.041 13.602 1.00 16.40 240 HIS A C 1
ATOM 1529 O O . HIS A 1 125 ? 3.422 46.159 14.390 1.00 17.94 240 HIS A O 1
ATOM 1543 N N . CYS A 1 126 ? 3.372 48.317 13.938 1.00 15.22 241 CYS A N 1
ATOM 1544 C CA . CYS A 1 126 ? 3.656 48.796 15.287 1.00 15.71 241 CYS A CA 1
ATOM 1545 C C . CYS A 1 126 ? 2.460 49.525 15.884 1.00 17.15 241 CYS A C 1
ATOM 1546 O O . CYS A 1 126 ? 1.849 50.372 15.227 1.00 16.37 241 CYS A O 1
ATOM 1554 N N . GLU A 1 127 ? 2.162 49.221 17.151 1.00 14.49 242 GLU A N 1
ATOM 1555 C CA . GLU A 1 127 ? 1.132 49.924 17.914 1.00 13.68 242 GLU A CA 1
ATOM 1556 C C . GLU A 1 127 ? 1.717 50.426 19.225 1.00 14.01 242 GLU A C 1
ATOM 1557 O O . GLU A 1 127 ? 2.387 49.672 19.941 1.00 14.78 242 GLU A O 1
ATOM 1569 N N . TYR A 1 128 ? 1.438 51.683 19.560 1.00 14.23 243 TYR A N 1
ATOM 1570 C CA . TYR A 1 128 ? 2.050 52.349 20.698 1.00 13.73 243 TYR A CA 1
ATOM 1571 C C . TYR A 1 128 ? 1.002 52.818 21.687 1.00 13.69 243 TYR A C 1
ATOM 1572 O O . TYR A 1 128 ? -0.108 53.204 21.315 1.00 14.09 243 TYR A O 1
ATOM 1590 N N . LYS A 1 129 ? 1.387 52.823 22.955 1.00 13.89 244 LYS A N 1
ATOM 1591 C CA . LYS A 1 12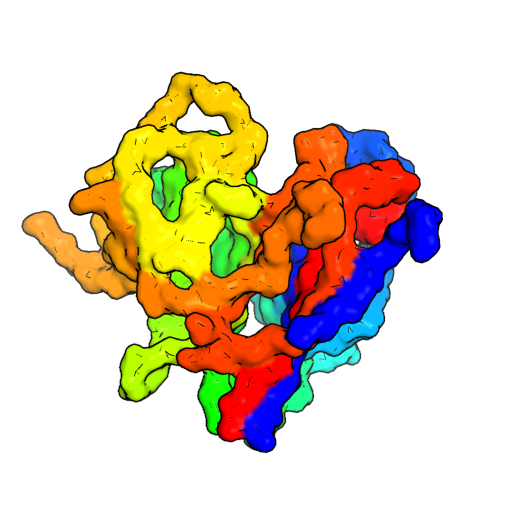9 ? 0.606 53.478 23.996 1.00 13.97 244 LYS A CA 1
ATOM 1592 C C . LYS A 1 129 ? 1.566 54.201 24.928 1.00 13.92 244 LYS A C 1
ATOM 1593 O O . LYS A 1 129 ? 2.313 53.564 25.678 1.00 13.63 244 LYS A O 1
ATOM 1612 N N . MET A 1 130 ? 1.522 55.523 24.903 1.00 14.87 245 MET A N 1
ATOM 1613 C CA . MET A 1 130 ? 2.383 56.353 25.731 1.00 14.77 245 MET A CA 1
ATOM 1614 C C . MET A 1 130 ? 1.799 56.483 27.131 1.00 14.51 245 MET A C 1
ATOM 1615 O O . MET A 1 130 ? 0.579 56.514 27.312 1.00 14.83 245 MET A O 1
ATOM 1629 N N . ARG A 1 131 ? 2.684 56.559 28.131 1.00 13.78 246 ARG A N 1
ATOM 1630 C CA . ARG A 1 131 ? 2.264 56.924 29.476 1.00 13.46 246 ARG A CA 1
ATOM 1631 C C . ARG A 1 131 ? 1.556 58.271 29.439 1.00 14.06 246 ARG A C 1
ATOM 1632 O O . ARG A 1 131 ? 1.797 59.099 28.554 1.00 15.90 246 ARG A O 1
ATOM 1653 N N . THR A 1 132 ? 0.662 58.476 30.399 1.00 14.72 247 THR A N 1
ATOM 1654 C CA . THR A 1 132 ? -0.192 59.652 30.448 1.00 15.81 247 THR A CA 1
ATOM 1655 C C . THR A 1 132 ? 0.533 60.803 31.150 1.00 16.77 247 THR A C 1
ATOM 1656 O O . THR A 1 132 ? 1.709 60.707 31.503 1.00 19.88 247 THR A O 1
ATOM 1667 N N . GLY A 1 133 ? -0.133 61.936 31.306 1.00 20.63 248 GLY A N 1
ATOM 1668 C CA . GLY A 1 133 ? 0.632 62.980 32.005 1.00 26.31 248 GLY A CA 1
ATOM 1669 C C . GLY A 1 133 ? 1.892 63.461 31.281 1.00 29.81 248 GLY A C 1
ATOM 1670 O O . GLY A 1 133 ? 1.971 63.473 30.054 1.00 32.36 248 GLY A O 1
ATOM 1674 N N . ARG A 1 134 ? 2.899 63.879 32.062 1.00 31.65 249 ARG A N 1
ATOM 1675 C CA . ARG A 1 134 ? 4.106 64.511 31.517 1.00 34.40 249 ARG A CA 1
ATOM 1676 C C . ARG A 1 134 ? 5.185 63.513 31.130 1.00 32.44 249 ARG A C 1
ATOM 1677 O O . ARG A 1 134 ? 6.328 63.906 30.865 1.00 32.03 249 ARG A O 1
ATOM 1698 N N . LYS A 1 135 ? 4.850 62.261 31.085 1.00 29.59 250 LYS A N 1
ATOM 1699 C CA . LYS A 1 135 ? 5.828 61.215 30.914 1.00 26.01 250 LYS A CA 1
ATOM 1700 C C . LYS A 1 135 ? 6.159 61.081 29.433 1.00 24.38 250 LYS A C 1
ATOM 1701 O O . LYS A 1 135 ? 5.302 61.317 28.573 1.00 26.57 250 LYS A O 1
ATOM 1720 N N . PRO A 1 136 ? 7.407 60.761 29.107 1.00 20.85 251 PRO A N 1
ATOM 1721 C CA . PRO A 1 136 ? 7.854 60.798 27.710 1.00 23.91 251 PRO A CA 1
ATOM 1722 C C . PRO A 1 136 ? 7.774 59.491 26.935 1.00 19.27 251 PRO A C 1
ATOM 1723 O O . PRO A 1 136 ? 8.082 59.495 25.737 1.00 17.70 251 PRO A O 1
ATOM 1734 N N . ASP A 1 137 ? 7.379 58.391 27.570 1.00 17.26 252 ASP A N 1
ATOM 1735 C CA . ASP A 1 137 ? 7.659 57.068 27.048 1.00 14.53 252 ASP A CA 1
ATOM 1736 C C . ASP A 1 137 ? 6.447 56.173 27.229 1.00 15.01 252 ASP A C 1
ATOM 1737 O O . ASP A 1 137 ? 5.497 56.506 27.946 1.00 16.08 252 ASP A O 1
ATOM 1746 N N . GLY A 1 138 ? 6.506 55.014 26.595 1.00 14.25 253 GLY A N 1
ATOM 1747 C CA . GLY A 1 138 ? 5.427 54.068 26.727 1.00 15.37 253 GLY A CA 1
ATOM 1748 C C . GLY A 1 138 ? 5.763 52.691 26.211 1.00 14.21 253 GLY A C 1
ATOM 1749 O O . GLY A 1 138 ? 6.928 52.336 26.011 1.00 15.28 253 GLY A O 1
ATOM 1753 N N . CYS A 1 139 ? 4.708 51.918 26.015 1.00 13.29 254 CYS A N 1
ATOM 1754 C CA . CYS A 1 139 ? 4.805 50.543 25.560 1.00 15.01 254 CYS A CA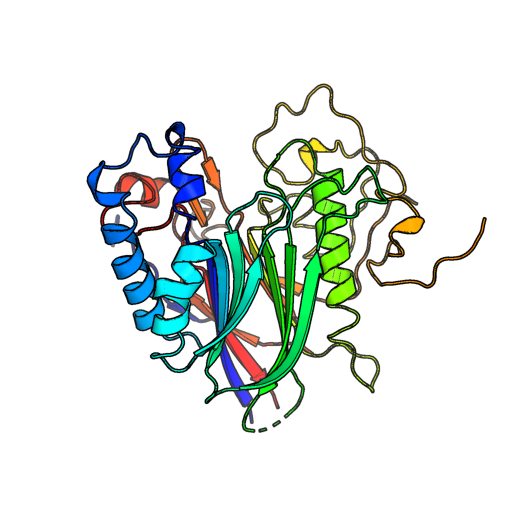 1
ATOM 1755 C C . CYS A 1 139 ? 4.462 50.452 24.081 1.00 14.32 254 CYS A C 1
ATOM 1756 O O . CYS A 1 139 ? 3.567 51.149 23.581 1.00 16.39 254 CYS A O 1
ATOM 1764 N N . ALA A 1 140 ? 5.127 49.545 23.386 1.00 14.20 255 ALA A N 1
ATOM 1765 C CA . ALA A 1 140 ? 4.774 49.236 22.012 1.00 13.50 255 ALA A CA 1
ATOM 1766 C C . ALA A 1 140 ? 4.620 47.731 21.867 1.00 13.54 255 ALA A C 1
ATOM 1767 O O . ALA A 1 140 ? 5.343 46.963 22.505 1.00 15.75 255 ALA A O 1
ATOM 1774 N N . ILE A 1 141 ? 3.656 47.314 21.055 1.00 14.31 256 ILE A N 1
ATOM 1775 C CA . ILE A 1 141 ? 3.569 45.932 20.594 1.00 13.57 256 ILE A CA 1
ATOM 1776 C C . ILE A 1 141 ? 3.638 45.964 19.078 1.00 14.59 256 ILE A C 1
ATOM 1777 O O . ILE A 1 141 ? 2.851 46.662 18.430 1.00 15.07 256 ILE A O 1
ATOM 1793 N N . CYS A 1 142 ? 4.582 45.218 18.521 1.00 13.61 257 CYS A N 1
ATOM 1794 C CA . CYS A 1 142 ? 4.830 45.183 17.092 1.00 14.75 257 CYS A CA 1
ATOM 1795 C C . CYS A 1 142 ? 4.791 43.731 16.649 1.00 15.45 257 CYS A C 1
ATOM 1796 O O . CYS A 1 142 ? 5.150 42.831 17.409 1.00 17.94 257 CYS A O 1
ATOM 1804 N N . PHE A 1 143 ? 4.349 43.470 15.437 1.00 14.94 258 PHE A N 1
ATOM 1805 C CA . PHE A 1 143 ? 4.257 42.072 14.967 1.00 15.20 258 PHE A CA 1
ATOM 1806 C C . PHE A 1 143 ? 4.513 42.029 13.461 1.00 17.52 258 PHE A C 1
ATOM 1807 O O . PHE A 1 143 ? 4.255 42.987 12.795 1.00 16.16 258 PHE A O 1
ATOM 1824 N N . LYS A 1 144 ? 5.099 40.942 12.988 1.00 16.31 259 LYS A N 1
ATOM 1825 C CA . LYS A 1 144 ? 5.389 40.814 11.545 1.00 16.50 259 LYS A CA 1
ATOM 1826 C C . LYS A 1 144 ? 4.051 40.721 10.822 1.00 18.21 259 LYS A C 1
ATOM 1827 O O . LYS A 1 144 ? 3.300 39.841 11.140 1.00 18.06 259 LYS A O 1
ATOM 1846 N N . HIS A 1 145 ? 3.809 41.531 9.799 1.00 18.01 260 HIS A N 1
ATOM 1847 C CA . HIS A 1 145 ? 2.512 41.452 9.076 1.00 22.70 260 HIS A CA 1
ATOM 1848 C C . HIS A 1 145 ? 2.428 40.170 8.239 1.00 23.73 260 HIS A C 1
ATOM 1849 O O . HIS A 1 145 ? 1.342 39.788 7.949 1.00 23.97 260 HIS A O 1
ATOM 1863 N N . SER A 1 146 ? 3.543 39.532 7.900 1.00 22.72 261 SER A N 1
ATOM 1864 C CA . SER A 1 146 ? 3.586 38.215 7.234 1.00 24.81 261 SER A CA 1
ATOM 1865 C C . SER A 1 146 ? 3.047 37.115 8.158 1.00 23.24 261 SER A C 1
ATOM 1866 O O . SER A 1 146 ? 2.654 36.104 7.640 1.00 25.66 261 SER A O 1
ATOM 1874 N N . LYS A 1 147 ? 3.126 37.264 9.480 1.00 19.86 262 LYS A N 1
ATOM 1875 C CA . LYS A 1 147 ? 2.719 36.214 10.440 1.00 20.41 262 LYS A CA 1
ATOM 1876 C C . LYS A 1 147 ? 1.329 36.433 11.039 1.00 20.09 262 LYS A C 1
ATOM 1877 O O . LYS A 1 147 ? 0.745 35.464 11.427 1.00 20.12 262 LYS A O 1
ATOM 1896 N N . PHE A 1 148 ? 0.826 37.655 11.111 1.00 18.32 263 PHE A N 1
ATOM 1897 C CA . PHE A 1 148 ? -0.479 37.895 11.761 1.00 17.35 263 PHE A CA 1
ATOM 1898 C C . PHE A 1 148 ? -1.253 39.048 11.133 1.00 17.79 263 PHE A C 1
ATOM 1899 O O . PHE A 1 148 ? -0.662 39.922 10.548 1.00 19.72 263 PHE A O 1
ATOM 1916 N N . SER A 1 149 ? -2.569 39.001 11.290 1.00 18.40 264 SER A N 1
ATOM 1917 C CA . SER A 1 149 ? -3.434 40.148 11.070 1.00 17.38 264 SER A CA 1
ATOM 1918 C C . SER A 1 149 ? -3.905 40.695 12.412 1.00 17.60 264 SER A C 1
ATOM 1919 O O . SER A 1 149 ? -4.006 39.968 13.404 1.00 20.02 264 SER A O 1
ATOM 1927 N N . LEU A 1 150 ? -4.220 41.980 12.433 1.00 18.29 265 LEU A N 1
ATOM 1928 C CA . LEU A 1 150 ? -4.635 42.651 13.654 1.00 17.58 265 LEU A CA 1
ATOM 1929 C C . LEU A 1 150 ? -6.152 42.623 13.765 1.00 18.07 265 LEU A C 1
ATOM 1930 O O . LEU A 1 150 ? -6.853 43.110 12.873 1.00 22.24 265 LEU A O 1
ATOM 1946 N N . LEU A 1 151 ? -6.655 42.085 14.875 1.00 16.63 266 LEU A N 1
ATOM 1947 C CA . LEU A 1 151 ? -8.091 42.090 15.121 1.00 18.31 266 LEU A CA 1
ATOM 1948 C C . LEU A 1 151 ? -8.531 43.271 15.982 1.00 18.56 266 LEU A C 1
ATOM 1949 O O . LEU A 1 151 ? -9.591 43.855 15.729 1.00 21.57 266 LEU A O 1
ATOM 1965 N N . SER A 1 152 ? -7.760 43.620 17.009 1.00 18.13 267 SER A N 1
ATOM 1966 C CA . SER A 1 152 ? -8.128 44.749 17.849 1.00 16.55 267 SER A CA 1
ATOM 1967 C C . SER A 1 152 ? -6.920 45.276 18.607 1.00 15.40 267 SER A C 1
ATOM 1968 O O . SER A 1 152 ? -5.962 44.547 18.886 1.00 16.10 267 SER A O 1
ATOM 1976 N N . VAL A 1 153 ? -7.003 46.563 18.938 1.00 16.91 268 VAL A N 1
ATOM 1977 C CA . VAL A 1 153 ? -6.002 47.278 19.719 1.00 15.53 268 VAL A CA 1
ATOM 1978 C C . VAL A 1 153 ? -6.699 47.813 20.958 1.00 15.37 268 VAL A C 1
ATOM 1979 O O . VAL A 1 153 ? -7.703 48.529 20.852 1.00 17.98 268 VAL A O 1
ATOM 1992 N N . ASN A 1 154 ? -6.154 47.495 22.131 1.00 15.08 269 ASN A N 1
ATOM 1993 C CA . ASN A 1 154 ? -6.845 47.706 23.401 1.00 13.69 269 ASN A CA 1
ATOM 1994 C C . ASN A 1 154 ? -5.883 48.336 24.392 1.00 14.72 269 ASN A C 1
ATOM 1995 O O . ASN A 1 154 ? -5.219 47.636 25.171 1.00 14.24 269 ASN A O 1
ATOM 2006 N N . PRO A 1 155 ? -5.777 49.660 24.389 1.00 13.45 270 PRO A N 1
ATOM 2007 C CA . PRO A 1 155 ? -4.901 50.333 25.352 1.00 12.79 270 PRO A CA 1
ATOM 2008 C C . PRO A 1 155 ? -5.489 50.293 26.750 1.00 12.16 270 PRO A C 1
ATOM 2009 O O . PRO A 1 155 ? -6.703 50.224 26.941 1.00 14.34 270 PRO A O 1
ATOM 2020 N N . VAL A 1 156 ? -4.609 50.401 27.746 1.00 13.58 271 VAL A N 1
ATOM 2021 C CA . VAL A 1 156 ? -5.003 50.465 29.147 1.00 14.34 271 VAL A CA 1
ATOM 2022 C C . VAL A 1 156 ? -4.273 51.643 29.780 1.00 13.27 271 VAL A C 1
ATOM 2023 O O . VAL A 1 156 ? -3.036 51.716 29.717 1.00 15.42 271 VAL A O 1
ATOM 2036 N N . GLU A 1 157 ? -5.020 52.562 30.383 1.00 13.80 272 GLU A N 1
ATOM 2037 C CA . GLU A 1 157 ? -4.445 53.648 31.175 1.00 13.31 272 GLU A CA 1
ATOM 2038 C C . GLU A 1 157 ? -4.663 53.337 32.646 1.00 14.06 272 GLU A C 1
ATOM 2039 O O . GLU A 1 157 ? -5.813 53.173 33.084 1.00 16.58 272 GLU A O 1
ATOM 2051 N N . PHE A 1 158 ? -3.578 53.256 33.418 1.00 13.31 273 PHE A N 1
ATOM 2052 C CA . PHE A 1 158 ? -3.739 52.986 34.840 1.00 12.45 273 PHE A CA 1
ATOM 2053 C C . PHE A 1 158 ? -4.082 54.241 35.635 1.00 13.79 273 PHE A C 1
ATOM 2054 O O . PHE A 1 158 ? -4.542 54.124 36.776 1.00 14.31 273 PHE A O 1
ATOM 2071 N N . PHE A 1 159 ? -3.912 55.398 35.039 1.00 14.08 274 PHE A N 1
ATOM 2072 C CA . PHE A 1 159 ? -4.254 56.662 35.720 1.00 13.64 274 PHE A CA 1
ATOM 2073 C C . PHE A 1 159 ? -5.778 56.839 35.709 1.00 15.59 274 PHE A C 1
ATOM 2074 O O . PHE A 1 159 ? -6.344 56.855 34.638 1.00 18.72 274 PHE A O 1
ATOM 2091 N N . ARG A 1 160 ? -6.411 56.955 36.868 1.00 16.09 275 ARG A N 1
ATOM 2092 C CA . ARG A 1 160 ? -7.852 57.249 36.948 1.00 17.32 275 ARG A CA 1
ATOM 2093 C C . ARG A 1 160 ? -7.999 58.561 37.723 1.00 20.31 275 ARG A C 1
ATOM 2094 O O . ARG A 1 160 ? -7.781 58.552 38.891 1.00 21.89 275 ARG A O 1
ATOM 2115 N N . PRO A 1 161 ? -8.464 59.659 37.125 1.00 22.31 276 PRO A N 1
ATOM 2116 C CA . PRO A 1 161 ? -8.560 60.899 37.859 1.00 25.95 276 PRO A CA 1
ATOM 2117 C C . PRO A 1 161 ? -9.629 60.821 38.954 1.00 26.24 276 PRO A C 1
ATOM 2118 O O . PRO A 1 161 ? -9.555 61.595 39.824 1.00 28.85 276 PRO A O 1
ATOM 2129 N N . ASP A 1 162 ? -10.587 59.910 38.840 1.00 24.27 277 ASP A N 1
ATOM 2130 C CA . ASP A 1 162 ? -11.676 59.772 39.798 1.00 25.63 277 ASP A CA 1
ATOM 2131 C C . ASP A 1 162 ? -11.354 58.833 40.958 1.00 22.65 277 ASP A C 1
ATOM 2132 O O . ASP A 1 162 ? -12.213 58.630 41.823 1.00 26.92 277 ASP A O 1
ATOM 2141 N N . ILE A 1 163 ? -10.149 58.269 41.008 1.00 18.42 278 ILE A N 1
ATOM 2142 C CA . ILE A 1 163 ? -9.750 57.294 42.024 1.00 17.93 278 ILE A CA 1
ATOM 2143 C C . ILE A 1 163 ? -8.392 57.725 42.560 1.00 18.18 278 ILE A C 1
ATOM 2144 O O . ILE A 1 163 ? -7.378 57.595 41.864 1.00 18.28 278 ILE A O 1
ATOM 2160 N N . SER A 1 164 ? -8.363 58.240 43.792 1.00 19.78 279 SER A N 1
ATOM 2161 C CA . SER A 1 164 ? -7.127 58.820 44.309 1.00 20.03 279 SER A CA 1
ATOM 2162 C C . SER A 1 164 ? -5.979 57.821 44.322 1.00 16.47 279 SER A C 1
ATOM 2163 O O . SER A 1 164 ? -4.823 58.204 44.117 1.00 18.70 279 SER A O 1
ATOM 2171 N N . LEU A 1 165 ? -6.268 56.541 44.544 1.00 17.19 280 LEU A N 1
ATOM 2172 C CA . LEU A 1 165 ? -5.216 55.535 44.559 1.00 15.81 280 LEU A CA 1
ATOM 2173 C C . LEU A 1 165 ? -4.425 55.532 43.263 1.00 17.02 280 LEU A C 1
ATOM 2174 O O . LEU A 1 165 ? -3.199 55.348 43.269 1.00 17.14 280 LEU A O 1
ATOM 2190 N N . LEU A 1 166 ? -5.116 55.683 42.142 1.00 15.46 281 LEU A N 1
ATOM 2191 C CA . LEU A 1 166 ? -4.545 55.441 40.821 1.00 14.08 281 LEU A CA 1
ATOM 2192 C C . LEU A 1 166 ? -4.068 56.750 40.198 1.00 14.67 281 LEU A C 1
ATOM 2193 O O . LEU A 1 166 ? -4.527 57.182 39.144 1.00 15.61 281 LEU A O 1
ATOM 2209 N N . ASP A 1 167 ? -3.083 57.356 40.861 1.00 14.37 282 ASP A N 1
ATOM 2210 C CA . ASP A 1 167 ? -2.581 58.663 40.468 1.00 15.37 282 ASP A CA 1
ATOM 2211 C C . ASP A 1 167 ? -1.299 58.598 39.645 1.00 15.96 282 ASP A C 1
ATOM 2212 O O . ASP A 1 167 ? -0.667 59.638 39.429 1.00 18.50 282 ASP A O 1
ATOM 2221 N N . ARG A 1 168 ? -0.917 57.423 39.156 1.00 14.31 283 ARG A N 1
ATOM 2222 C CA . ARG A 1 168 ? 0.326 57.250 38.416 1.00 13.78 283 ARG A CA 1
ATOM 2223 C C . ARG A 1 168 ? 0.060 57.021 36.928 1.00 15.42 283 ARG A C 1
ATOM 2224 O O . ARG A 1 168 ? -0.999 56.517 36.535 1.00 15.82 283 ARG A O 1
ATOM 2245 N N . ASP A 1 169 ? 1.048 57.377 36.102 1.00 14.89 284 ASP A N 1
ATOM 2246 C CA . ASP A 1 169 ? 0.864 57.498 34.654 1.00 14.40 284 ASP A CA 1
ATOM 2247 C C . ASP A 1 169 ? 1.147 56.230 33.856 1.00 15.16 284 ASP A C 1
ATOM 2248 O O . ASP A 1 169 ? 1.102 56.269 32.615 1.00 15.61 284 ASP A O 1
ATOM 2257 N N . ASN A 1 170 ? 1.328 55.097 34.510 1.00 13.63 285 ASN A N 1
ATOM 2258 C CA . ASN A 1 170 ? 1.687 53.882 33.797 1.00 12.93 285 ASN A CA 1
ATOM 2259 C C . ASN A 1 170 ? 0.541 53.382 32.923 1.00 14.51 285 ASN A C 1
ATOM 2260 O O . ASN A 1 170 ? -0.641 53.710 33.124 1.00 13.90 285 ASN A O 1
ATOM 2271 N N . VAL A 1 171 ? 0.916 52.556 31.947 1.00 12.90 286 VAL A N 1
ATOM 2272 C CA . VAL A 1 171 ? -0.012 52.060 30.944 1.00 13.15 286 VAL A CA 1
ATOM 2273 C C . VAL A 1 171 ? 0.264 50.599 30.599 1.00 13.87 286 VAL A C 1
ATOM 2274 O O . VAL A 1 171 ? 1.288 50.015 30.960 1.00 14.07 286 VAL A O 1
ATOM 2287 N N . GLY A 1 172 ? -0.691 50.033 29.858 1.00 14.42 287 GLY A N 1
ATOM 2288 C CA . GLY A 1 172 ? -0.529 48.740 29.227 1.00 14.63 287 GLY A CA 1
ATOM 2289 C C . GLY A 1 172 ? -1.154 48.764 27.847 1.00 14.14 287 GLY A C 1
ATOM 2290 O O . GLY A 1 172 ? -1.812 49.734 27.457 1.00 13.61 287 GLY A O 1
ATOM 2294 N N . LEU A 1 173 ? -0.960 47.670 27.117 1.00 14.02 288 LEU A N 1
ATOM 2295 C CA . LEU A 1 173 ? -1.487 47.559 25.762 1.00 12.72 288 LEU A CA 1
ATOM 2296 C C . LEU A 1 173 ? -1.754 46.090 25.487 1.00 13.37 288 LEU A C 1
ATOM 2297 O O . LEU A 1 173 ? -0.930 45.239 25.835 1.00 14.72 288 LEU A O 1
ATOM 2313 N N . VAL A 1 174 ? -2.913 45.796 24.904 1.00 13.09 289 VAL A N 1
ATOM 2314 C CA . VAL A 1 174 ? -3.322 44.427 24.599 1.00 13.81 289 VAL A CA 1
ATOM 2315 C C . VAL A 1 174 ? -3.750 44.389 23.142 1.00 14.27 289 VAL A C 1
ATOM 2316 O O . VAL A 1 174 ? -4.632 45.154 22.731 1.00 15.38 289 VAL A O 1
ATOM 2329 N N . LEU A 1 175 ? -3.124 43.524 22.352 1.00 14.75 290 LEU A N 1
ATOM 2330 C CA . LEU A 1 175 ? -3.541 43.316 20.975 1.00 14.34 290 LEU A CA 1
ATOM 2331 C C . LEU A 1 175 ? -4.174 41.940 20.854 1.00 15.14 290 LEU A C 1
ATOM 2332 O O . LEU A 1 175 ? -3.779 40.994 21.541 1.00 17.11 290 LEU A O 1
ATOM 2348 N N . LEU A 1 176 ? -5.147 41.825 19.965 1.00 14.97 291 LEU A N 1
ATOM 2349 C CA . LEU A 1 176 ? -5.673 40.531 19.568 1.00 15.48 291 LEU A CA 1
ATOM 2350 C C . LEU A 1 176 ? -5.247 40.312 18.123 1.00 15.19 291 LEU A C 1
ATOM 2351 O O . LEU A 1 176 ? -5.544 41.145 17.260 1.00 16.41 291 LEU A O 1
ATOM 2367 N N . LEU A 1 177 ? -4.502 39.238 17.899 1.00 16.91 292 LEU A N 1
ATOM 2368 C CA . LEU A 1 177 ? -3.871 38.942 16.597 1.00 17.51 292 LEU A CA 1
ATOM 2369 C C . LEU A 1 177 ? -4.414 37.643 16.008 1.00 18.20 292 LEU A C 1
ATOM 2370 O O . LEU A 1 177 ? -4.644 36.744 16.749 1.00 20.72 292 LEU A O 1
ATOM 2386 N N . GLN A 1 178 ? -4.587 37.585 14.696 1.00 19.13 293 GLN A N 1
ATOM 2387 C CA . GLN A 1 178 ? -5.040 36.363 14.014 1.00 17.93 293 GLN A CA 1
ATOM 2388 C C . GLN A 1 178 ? -3.829 35.770 13.290 1.00 18.52 293 GLN A C 1
ATOM 2389 O O . GLN A 1 178 ? -3.325 36.419 12.398 1.00 17.48 293 GLN A O 1
ATOM 2403 N N . PRO A 1 179 ? -3.353 34.567 13.648 1.00 18.28 294 PRO A N 1
ATOM 2404 C CA . PRO A 1 179 ? -2.264 33.944 12.918 1.00 18.62 294 PRO A CA 1
ATOM 2405 C C . PRO A 1 179 ? -2.626 33.794 11.432 1.00 19.69 294 PRO A C 1
ATOM 2406 O O . PRO A 1 179 ? -3.715 33.441 11.163 1.00 21.17 294 PRO A O 1
ATOM 2417 N N . LYS A 1 180 ? -1.689 34.075 10.533 1.00 20.84 295 LYS A N 1
ATOM 2418 C CA . LYS A 1 180 ? -1.911 33.991 9.075 1.00 25.05 295 LYS A CA 1
ATOM 2419 C C . LYS A 1 180 ? -1.583 32.587 8.583 1.00 31.04 295 LYS A C 1
ATOM 2420 O O . LYS A 1 180 ? -0.457 32.374 8.206 1.00 35.03 295 LYS A O 1
ATOM 2439 N N . ILE A 1 181 ? -2.552 31.685 8.603 1.00 32.94 296 ILE A N 1
ATOM 2440 C CA . ILE A 1 181 ? -2.416 30.284 8.110 1.00 40.69 296 ILE A CA 1
ATOM 2441 C C . ILE A 1 181 ? -3.727 29.872 7.428 1.00 46.44 296 ILE A C 1
ATOM 2442 O O . ILE A 1 181 ? -4.720 30.587 7.625 1.00 49.15 296 ILE A O 1
ATOM 2458 N N . CYS A 1 186 ? -8.083 28.236 13.390 1.00 37.50 301 CYS A N 1
ATOM 2459 C CA . CYS A 1 186 ? -7.000 28.624 14.291 1.00 31.86 301 CYS A CA 1
ATOM 2460 C C . CYS A 1 186 ? -7.476 29.739 15.221 1.00 29.31 301 CYS A C 1
ATOM 2461 O O . CYS A 1 186 ? -8.083 30.711 14.777 1.00 31.47 301 CYS A O 1
ATOM 2468 N N . PRO A 1 187 ? -7.233 29.614 16.519 1.00 26.98 302 PRO A N 1
ATOM 2469 C CA . PRO A 1 187 ? -7.632 30.698 17.415 1.00 25.59 302 PRO A CA 1
ATOM 2470 C C . PRO A 1 187 ? -6.765 31.927 17.221 1.00 22.31 302 PRO A C 1
ATOM 2471 O O . PRO A 1 187 ? -5.634 31.876 16.725 1.00 22.52 302 PRO A O 1
ATOM 2482 N N . ALA A 1 188 ? -7.310 33.045 17.674 1.00 21.83 303 ALA A N 1
ATOM 2483 C CA . ALA A 1 188 ? -6.523 34.246 17.841 1.00 19.13 303 ALA A CA 1
ATOM 2484 C C . ALA A 1 188 ? -5.545 34.078 18.999 1.00 18.81 303 ALA A C 1
ATOM 2485 O O . ALA A 1 188 ? -5.677 33.179 19.834 1.00 21.81 303 ALA A O 1
ATOM 2492 N N . ILE A 1 189 ? -4.553 34.968 19.038 1.00 18.20 304 ILE A N 1
ATOM 2493 C CA . ILE A 1 189 ? -3.594 35.061 20.132 1.00 18.99 304 ILE A CA 1
ATOM 2494 C C . ILE A 1 189 ? -3.680 36.459 20.725 1.00 16.44 304 ILE A C 1
ATOM 2495 O O . ILE A 1 189 ? -3.693 37.456 19.995 1.00 18.36 304 ILE A O 1
ATOM 2511 N N . CYS A 1 190 ? -3.737 36.529 22.046 1.00 15.43 305 CYS A N 1
ATOM 2512 C CA . CYS A 1 190 ? -3.818 37.785 22.764 1.00 15.31 305 CYS A CA 1
ATOM 2513 C C . CYS A 1 190 ? -2.433 38.103 23.303 1.00 15.70 305 CYS A C 1
ATOM 2514 O O . CYS A 1 190 ? -1.873 37.314 24.067 1.00 16.70 305 CYS A O 1
ATOM 2522 N N . VAL A 1 191 ? -1.883 39.250 22.912 1.00 14.61 306 VAL A N 1
ATOM 2523 C CA . VAL A 1 191 ? -0.562 39.679 23.357 1.00 14.30 306 VAL A CA 1
ATOM 2524 C C . VAL A 1 191 ? -0.725 40.931 24.201 1.00 13.40 306 VAL A C 1
ATOM 2525 O O . VAL A 1 191 ? -1.311 41.925 23.746 1.00 14.93 306 VAL A O 1
ATOM 2538 N N . ALA A 1 192 ? -0.199 40.889 25.419 1.00 13.47 307 ALA A N 1
ATOM 2539 C CA . ALA A 1 192 ? -0.291 41.993 26.355 1.00 13.46 307 ALA A CA 1
ATOM 2540 C C . ALA A 1 192 ? 1.105 42.451 26.737 1.00 12.43 307 ALA A C 1
ATOM 2541 O O . ALA A 1 192 ? 2.052 41.659 26.751 1.00 15.88 307 ALA A O 1
ATOM 2548 N N . ASN A 1 193 ? 1.226 43.748 27.028 1.00 12.88 308 ASN A N 1
ATOM 2549 C CA . ASN A 1 193 ? 2.492 44.370 27.388 1.00 14.10 308 ASN A CA 1
ATOM 2550 C C . ASN A 1 193 ? 2.213 45.476 28.392 1.00 13.17 308 ASN A C 1
ATOM 2551 O O . ASN A 1 193 ? 1.216 46.196 28.272 1.00 15.82 308 ASN A O 1
ATOM 2562 N N . THR A 1 194 ? 3.087 45.605 29.388 1.00 14.42 309 THR A N 1
ATOM 2563 C CA . THR A 1 194 ? 2.946 46.682 30.354 1.00 13.35 309 THR A CA 1
ATOM 2564 C C . THR A 1 194 ? 4.296 47.025 30.952 1.00 14.06 309 THR A C 1
ATOM 2565 O O . THR A 1 194 ? 5.280 46.296 30.800 1.00 14.28 309 THR A O 1
ATOM 2576 N N . HIS A 1 195 ? 4.307 48.145 31.668 1.00 13.76 310 HIS A N 1
ATOM 2577 C CA . HIS A 1 195 ? 5.442 48.587 32.475 1.00 12.82 310 HIS A CA 1
ATOM 2578 C C . HIS A 1 195 ? 4.802 49.137 33.749 1.00 13.36 310 HIS A C 1
ATOM 2579 O O . HIS A 1 195 ? 4.212 50.222 33.736 1.00 14.60 310 HIS A O 1
ATOM 2593 N N . LEU A 1 196 ? 4.866 48.362 34.829 1.00 12.86 311 LEU A N 1
ATOM 2594 C CA . LEU A 1 196 ? 4.222 48.757 36.075 1.00 12.52 311 LEU A CA 1
ATOM 2595 C C . LEU A 1 196 ? 5.049 49.799 36.825 1.00 13.57 311 LEU A C 1
ATOM 2596 O O . LEU A 1 196 ? 6.260 49.941 36.625 1.00 14.31 311 LEU A O 1
ATOM 2612 N N . LEU A 1 197 ? 4.369 50.534 37.704 1.00 13.77 312 LEU A N 1
ATOM 2613 C CA . LEU A 1 197 ? 4.993 51.529 38.569 1.00 14.66 312 LEU A CA 1
ATOM 2614 C C . LEU A 1 197 ? 6.274 51.013 39.210 1.00 14.11 312 LEU A C 1
ATOM 2615 O O . LEU A 1 197 ? 6.298 49.923 39.783 1.00 15.27 312 LEU A O 1
ATOM 2631 N N . TYR A 1 198 ? 7.337 51.815 39.196 1.00 14.24 313 TYR A N 1
ATOM 2632 C CA . TYR A 1 198 ? 8.604 51.410 39.823 1.00 14.46 313 TYR A CA 1
ATOM 2633 C C . TYR A 1 198 ? 8.509 51.494 41.354 1.00 13.71 313 TYR A C 1
ATOM 2634 O O . TYR A 1 198 ? 8.875 50.511 41.944 1.00 14.70 313 TYR A O 1
ATOM 2652 N N . ASN A 1 199 ? 8.001 52.608 41.894 1.00 14.35 314 ASN A N 1
ATOM 2653 C CA . ASN A 1 199 ? 8.058 52.938 43.318 1.00 15.86 314 ASN A CA 1
ATOM 2654 C C . ASN A 1 199 ? 7.922 51.715 44.217 1.00 15.50 314 ASN A C 1
ATOM 2655 O O . ASN A 1 199 ? 6.840 51.127 44.316 1.00 15.87 314 ASN A O 1
ATOM 2666 N N . PRO A 1 200 ? 8.998 51.299 44.892 1.00 15.08 315 PRO A N 1
ATOM 2667 C CA . PRO A 1 200 ? 8.939 50.042 45.652 1.00 15.24 315 PRO A CA 1
ATOM 2668 C C . PRO A 1 200 ? 7.948 50.012 46.797 1.00 15.10 315 PRO A C 1
ATOM 2669 O O . PRO A 1 200 ? 7.483 48.928 47.174 1.00 15.80 315 PRO A O 1
ATOM 2680 N N . ARG A 1 201 ? 7.660 51.133 47.424 1.00 13.44 316 ARG A N 1
ATOM 2681 C CA . ARG A 1 201 ? 6.716 51.162 48.561 1.00 13.25 316 ARG A CA 1
ATOM 2682 C C . ARG A 1 201 ? 5.282 50.883 48.100 1.00 13.73 316 ARG A C 1
ATOM 2683 O O . ARG A 1 201 ? 4.555 50.313 48.841 1.00 14.13 316 ARG A O 1
ATOM 2704 N N . ARG A 1 202 ? 4.910 51.332 46.911 1.00 12.88 317 ARG A N 1
ATOM 2705 C CA . ARG A 1 202 ? 3.489 51.321 46.493 1.00 14.04 317 ARG A CA 1
ATOM 2706 C C . ARG A 1 202 ? 3.028 50.034 45.807 1.00 13.10 317 ARG A C 1
ATOM 2707 O O . ARG A 1 202 ? 2.536 50.105 44.711 1.00 14.02 317 ARG A O 1
ATOM 2728 N N . GLY A 1 203 ? 2.999 48.944 46.559 1.00 14.13 318 GLY A N 1
ATOM 2729 C CA . GLY A 1 203 ? 2.511 47.633 46.109 1.00 13.26 318 GLY A CA 1
ATOM 2730 C C . GLY A 1 203 ? 1.012 47.655 45.891 1.00 14.22 318 GLY A C 1
ATOM 2731 O O . GLY A 1 203 ? 0.530 46.824 45.165 1.00 14.90 318 GLY A O 1
ATOM 2735 N N . ASP A 1 204 ? 0.309 48.517 46.616 1.00 13.93 319 ASP A N 1
ATOM 2736 C CA . ASP A 1 204 ? -1.143 48.712 46.435 1.00 13.49 319 ASP A CA 1
ATOM 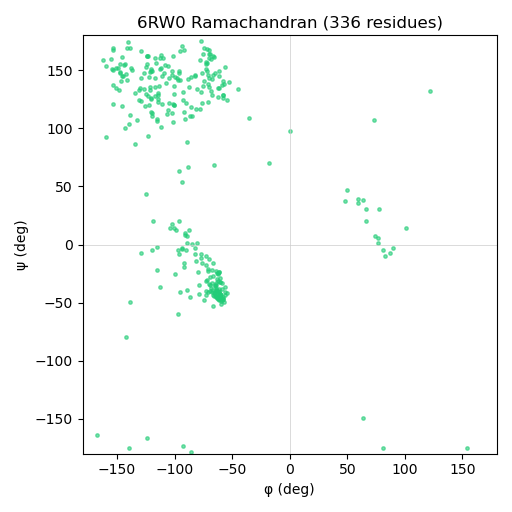2737 C C . ASP A 1 204 ? -1.390 49.214 45.009 1.00 13.31 319 ASP A C 1
ATOM 2738 O O . ASP A 1 204 ? -2.232 48.680 44.347 1.00 13.21 319 ASP A O 1
ATOM 2747 N N . ILE A 1 205 ? -0.634 50.1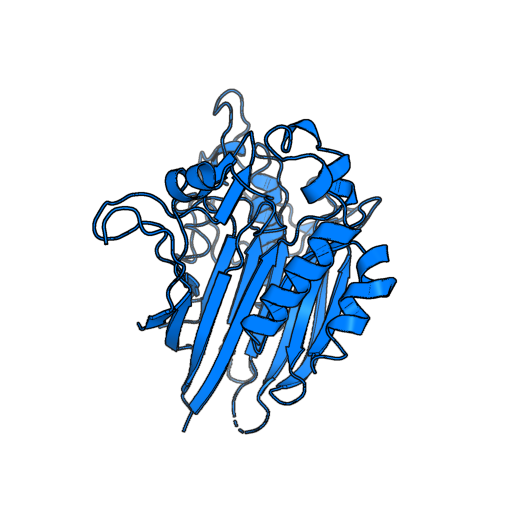90 44.544 1.00 13.42 320 ILE A N 1
ATOM 2748 C CA . ILE A 1 205 ? -0.780 50.653 43.168 1.00 13.86 320 ILE A CA 1
ATOM 2749 C C . ILE A 1 205 ? -0.367 49.564 42.190 1.00 13.52 320 ILE A C 1
ATOM 2750 O O . ILE A 1 205 ? -1.064 49.308 41.203 1.00 13.59 320 ILE A O 1
ATOM 2766 N N . LYS A 1 206 ? 0.760 48.891 42.447 1.00 12.94 321 LYS A N 1
ATOM 2767 C CA . LYS A 1 206 ? 1.226 47.852 41.533 1.00 13.11 321 LYS A CA 1
ATOM 2768 C C . LYS A 1 206 ? 0.177 46.766 41.321 1.00 12.44 321 LYS A C 1
ATOM 2769 O O . LYS A 1 206 ? -0.063 46.340 40.184 1.00 13.49 321 LYS A O 1
ATOM 2788 N N . LEU A 1 207 ? -0.388 46.230 42.416 1.00 13.59 322 LEU A N 1
ATOM 2789 C CA . LEU A 1 207 ? -1.376 45.158 42.285 1.00 13.19 322 LEU A CA 1
ATOM 2790 C C . LEU A 1 207 ? -2.624 45.645 41.568 1.00 12.82 322 LEU A C 1
ATOM 2791 O O . LEU A 1 207 ? -3.238 44.889 40.804 1.00 14.72 322 LEU A O 1
ATOM 2807 N N . THR A 1 208 ? -3.012 46.902 41.780 1.00 12.36 323 THR A N 1
ATOM 2808 C CA . THR A 1 208 ? -4.200 47.419 41.115 1.00 13.62 323 THR A CA 1
ATOM 2809 C C . THR A 1 208 ? -3.941 47.618 39.625 1.00 12.98 323 THR A C 1
ATOM 2810 O O . THR A 1 208 ? -4.802 47.308 38.798 1.00 13.67 323 THR A O 1
ATOM 2821 N N . GLN A 1 209 ? -2.760 48.133 39.267 1.00 12.45 324 GLN A N 1
ATOM 2822 C CA . GLN A 1 209 ? -2.376 48.223 37.860 1.00 11.83 324 GLN A CA 1
ATOM 2823 C C . GLN A 1 209 ? -2.386 46.849 37.207 1.00 11.85 324 GLN A C 1
ATOM 2824 O O . GLN A 1 209 ? -2.933 46.664 36.115 1.00 13.67 324 GLN A O 1
ATOM 2838 N N . LEU A 1 210 ? -1.785 45.862 37.866 1.00 13.11 325 LEU A N 1
ATOM 2839 C CA . LEU A 1 210 ? -1.820 44.506 37.329 1.00 12.54 325 LEU A CA 1
ATOM 2840 C C . LEU A 1 210 ? -3.254 44.018 37.141 1.00 13.62 325 LEU A C 1
ATOM 2841 O O . LEU A 1 210 ? -3.587 43.428 36.102 1.00 14.61 325 LEU A O 1
ATOM 2857 N N . ALA A 1 211 ? -4.121 44.247 38.130 1.00 13.39 326 ALA A N 1
ATOM 2858 C CA . ALA A 1 211 ? -5.515 43.825 38.008 1.00 14.62 326 ALA A CA 1
ATOM 2859 C C . ALA A 1 211 ? -6.180 44.477 36.800 1.00 13.98 326 ALA A C 1
ATOM 2860 O O . ALA A 1 211 ? -6.991 43.846 36.111 1.00 14.81 326 ALA A O 1
ATOM 2867 N N . MET A 1 212 ? -5.862 45.745 36.535 1.00 14.24 327 MET A N 1
ATOM 2868 C CA . MET A 1 212 ? -6.432 46.430 35.380 1.00 13.38 327 MET A CA 1
ATOM 2869 C C . MET A 1 212 ? -5.968 45.788 34.078 1.00 13.71 327 MET A C 1
ATOM 2870 O O . MET A 1 212 ? -6.766 45.616 33.151 1.00 14.63 327 MET A O 1
ATOM 2884 N N . LEU A 1 213 ? -4.687 45.429 33.983 1.00 13.67 328 LEU A N 1
ATOM 2885 C CA . LEU A 1 213 ? -4.216 44.721 32.793 1.00 13.28 328 LEU A CA 1
ATOM 2886 C C . LEU A 1 213 ? -4.896 43.362 32.663 1.00 14.22 328 LEU A C 1
ATOM 2887 O O . LEU A 1 213 ? -5.358 42.979 31.579 1.00 14.22 328 LEU A O 1
ATOM 2903 N N . LEU A 1 214 ? -4.966 42.611 33.764 1.00 13.34 329 LEU A N 1
ATOM 2904 C CA . LEU A 1 214 ? -5.601 41.296 33.723 1.00 13.82 329 LEU A CA 1
ATOM 2905 C C . LEU A 1 214 ? -7.071 41.394 33.331 1.00 13.77 329 LEU A C 1
ATOM 2906 O O . LEU A 1 214 ? -7.581 40.536 32.595 1.00 15.45 329 LEU A O 1
ATOM 2922 N N . ALA A 1 215 ? -7.780 42.423 33.806 1.00 13.58 330 ALA A N 1
ATOM 2923 C CA . ALA A 1 215 ? -9.175 42.595 33.409 1.00 13.94 330 ALA A CA 1
ATOM 2924 C C . ALA A 1 215 ? -9.295 42.867 31.915 1.00 14.18 330 ALA A C 1
ATOM 2925 O O . ALA A 1 215 ? -10.189 42.340 31.255 1.00 14.74 330 ALA A O 1
ATOM 2932 N N . GLU A 1 216 ? -8.403 43.689 31.356 1.00 13.92 331 GLU A N 1
ATOM 2933 C CA . GLU A 1 216 ? -8.459 43.921 29.917 1.00 14.73 331 GLU A CA 1
ATOM 2934 C C . GLU A 1 216 ? -8.210 42.622 29.158 1.00 14.49 331 GLU A C 1
ATOM 2935 O O . GLU A 1 216 ? -8.914 42.312 28.189 1.00 15.01 331 GLU A O 1
ATOM 2947 N N . ILE A 1 217 ? -7.222 41.839 29.595 1.00 14.60 332 ILE A N 1
ATOM 2948 C CA . ILE A 1 217 ? -6.949 40.555 28.952 1.00 15.32 332 ILE A CA 1
ATOM 2949 C C . ILE A 1 217 ? -8.160 39.640 29.037 1.00 14.91 332 ILE A C 1
ATOM 2950 O O . ILE A 1 217 ? -8.514 38.958 28.062 1.00 16.61 332 ILE A O 1
ATOM 2966 N N . SER A 1 218 ? -8.810 39.601 30.196 1.00 15.62 333 SER A N 1
ATOM 2967 C CA A SER A 1 218 ? -9.969 38.730 30.337 0.53 17.60 333 SER A CA 1
ATOM 2968 C CA B SER A 1 218 ? -9.983 38.744 30.366 0.47 17.55 333 SER A CA 1
ATOM 2969 C C . SER A 1 218 ? -11.070 39.093 29.354 1.00 17.35 333 SER A C 1
ATOM 2970 O O . SER A 1 218 ? -11.792 38.209 28.875 1.00 21.62 333 SER A O 1
ATOM 2985 N N . SER A 1 219 ? -11.221 40.371 29.035 1.00 14.56 334 SER A N 1
ATOM 2986 C CA . SER A 1 219 ? -12.245 40.759 28.079 1.00 15.56 334 SER A CA 1
ATOM 2987 C C . SER A 1 219 ? -11.807 40.486 26.645 1.00 16.81 334 SER A C 1
ATOM 2988 O O . SER A 1 219 ? -12.606 39.999 25.830 1.00 19.91 334 SER A O 1
ATOM 2996 N N . VAL A 1 220 ? -10.555 40.799 26.315 1.00 15.20 335 VAL A N 1
ATOM 2997 C CA . VAL A 1 220 ? -10.095 40.678 24.935 1.00 13.89 335 VAL A CA 1
ATOM 2998 C C . VAL A 1 220 ? -9.914 39.220 24.533 1.00 15.87 335 VAL A C 1
ATOM 2999 O O . VAL A 1 220 ? -10.230 38.840 23.400 1.00 17.30 335 VAL A O 1
ATOM 3012 N N . ALA A 1 221 ? -9.376 38.385 25.436 1.00 15.52 336 ALA A N 1
ATOM 3013 C CA . ALA A 1 221 ? -9.066 36.990 25.121 1.00 16.66 336 ALA A CA 1
ATOM 3014 C C . ALA A 1 221 ? -10.273 36.063 25.225 1.00 16.11 336 ALA A C 1
ATOM 3015 O O . ALA A 1 221 ? -10.182 34.893 24.834 1.00 19.49 336 ALA A O 1
ATOM 3022 N N . HIS A 1 222 ? -11.396 36.546 25.729 1.00 16.96 337 HIS A N 1
ATOM 3023 C CA . HIS A 1 222 ? -12.591 35.721 25.822 1.00 17.91 337 HIS A CA 1
ATOM 3024 C C . HIS A 1 222 ? -13.067 35.280 24.443 1.00 20.02 337 HIS A C 1
ATOM 3025 O O . HIS A 1 222 ? -13.146 36.080 23.506 1.00 22.72 337 HIS A O 1
ATOM 3039 N N . GLN A 1 223 ? -13.404 33.995 24.341 1.00 20.98 338 GLN A N 1
ATOM 3040 C CA . GLN A 1 223 ? -13.865 33.369 23.113 1.00 22.27 338 GLN A CA 1
ATOM 3041 C C . GLN A 1 223 ? -15.333 32.981 23.226 1.00 24.10 338 GLN A C 1
ATOM 3042 O O . GLN A 1 223 ? -15.886 32.859 24.321 1.00 21.86 338 GLN A O 1
ATOM 3056 N N . LYS A 1 224 ? -15.940 32.724 22.063 1.00 27.17 339 LYS A N 1
ATOM 3057 C CA . LYS A 1 224 ? -17.360 32.399 22.007 1.00 28.00 339 LYS A CA 1
ATOM 3058 C C . LYS A 1 224 ? -17.682 31.116 22.754 1.00 27.06 339 LYS A C 1
ATOM 3059 O O . LYS A 1 224 ? -18.828 30.922 23.182 1.00 27.93 339 LYS A O 1
ATOM 3078 N N . ASP A 1 225 ? -16.712 30.216 22.892 1.00 29.32 340 ASP A N 1
ATOM 3079 C CA . ASP A 1 225 ? -16.918 28.964 23.607 1.00 29.84 340 ASP A CA 1
ATOM 3080 C C . ASP A 1 225 ? -16.624 29.081 25.095 1.00 30.00 340 ASP A C 1
ATOM 3081 O O . ASP A 1 225 ? -16.634 28.066 25.796 1.00 33.04 340 ASP A O 1
ATOM 3090 N N . GLY A 1 226 ? -16.377 30.292 25.595 1.00 27.33 341 GLY A N 1
ATOM 3091 C CA . GLY A 1 226 ? -16.234 30.520 27.015 1.00 28.46 341 GLY A CA 1
ATOM 3092 C C . GLY A 1 226 ? -14.842 30.316 27.561 1.00 27.98 341 GLY A C 1
ATOM 3093 O O . GLY A 1 226 ? -14.605 30.615 28.741 1.00 31.37 341 GLY A O 1
ATOM 3097 N N . SER A 1 227 ? -13.924 29.807 26.756 1.00 25.67 342 SER A N 1
ATOM 3098 C CA . SER A 1 227 ? -12.535 29.709 27.161 1.00 26.94 342 SER A CA 1
ATOM 3099 C C . SER A 1 227 ? -11.780 30.947 26.690 1.00 25.15 342 SER A C 1
ATOM 3100 O O . SER A 1 227 ? -12.290 31.763 25.919 1.00 25.80 342 SER A O 1
ATOM 3108 N N . PHE A 1 228 ? -10.542 31.079 27.151 1.00 22.16 343 PHE A N 1
ATOM 3109 C CA . PHE A 1 228 ? -9.667 32.155 26.707 1.00 20.84 343 PHE A CA 1
ATOM 3110 C C . PHE A 1 228 ? -8.778 31.649 25.576 1.00 23.14 343 PHE A C 1
ATOM 3111 O O . PHE A 1 228 ? -8.316 30.505 25.606 1.00 24.08 343 PHE A O 1
ATOM 3128 N N . CYS A 1 229 ? -8.532 32.508 24.586 1.00 20.81 344 CYS A N 1
ATOM 3129 C CA . CYS A 1 229 ? -7.566 32.189 23.542 1.00 20.26 344 CYS A CA 1
ATOM 3130 C C . CYS A 1 229 ? -6.173 32.215 24.162 1.00 18.62 344 CYS A C 1
ATOM 3131 O O . CYS A 1 229 ? -5.996 32.677 25.292 1.00 19.71 344 CYS A O 1
ATOM 3139 N N . PRO A 1 230 ? -5.158 31.708 23.456 1.00 17.73 345 PRO A N 1
ATOM 3140 C CA . PRO A 1 230 ? -3.799 31.751 24.014 1.00 17.98 345 PRO A CA 1
ATOM 3141 C C . PRO A 1 230 ? -3.379 33.178 24.320 1.00 16.15 345 PRO A C 1
ATOM 3142 O O . PRO A 1 230 ? -3.665 34.099 23.553 1.00 16.83 345 PRO A O 1
ATOM 3153 N N . ILE A 1 231 ? -2.685 33.342 25.450 1.00 15.76 346 ILE A N 1
ATOM 3154 C CA . ILE A 1 231 ? -2.219 34.631 25.950 1.00 15.94 346 ILE A CA 1
ATOM 3155 C C . ILE A 1 231 ? -0.706 34.596 26.085 1.00 16.86 346 ILE A C 1
ATOM 3156 O O . ILE A 1 231 ? -0.142 33.634 26.614 1.00 17.26 346 ILE A O 1
ATOM 3172 N N . VAL A 1 232 ? -0.060 35.660 25.627 1.00 16.24 347 VAL A N 1
ATOM 3173 C CA . VAL A 1 232 ? 1.327 35.956 25.957 1.00 15.11 347 VAL A CA 1
ATOM 3174 C C . VAL A 1 232 ? 1.326 37.333 26.602 1.00 14.72 347 VAL A C 1
ATOM 3175 O O . VAL A 1 232 ? 0.872 38.304 25.986 1.00 15.67 347 VAL A O 1
ATOM 3188 N N . MET A 1 233 ? 1.788 37.408 27.851 1.00 14.57 348 MET A N 1
ATOM 3189 C CA . MET A 1 233 ? 1.787 38.639 28.638 1.00 13.91 348 MET A CA 1
ATOM 3190 C C . MET A 1 233 ? 3.228 38.973 28.997 1.00 14.25 348 MET A C 1
ATOM 3191 O O . MET A 1 233 ? 3.861 38.252 29.779 1.00 15.37 348 MET A O 1
ATOM 3205 N N . CYS A 1 234 ? 3.738 40.047 28.404 1.00 15.27 349 CYS A N 1
ATOM 3206 C CA . CYS A 1 234 ? 5.114 40.479 28.573 1.00 15.70 349 CYS A CA 1
ATOM 3207 C C . CYS A 1 234 ? 5.182 41.763 29.377 1.00 14.12 349 CYS A C 1
ATOM 3208 O O . CYS A 1 234 ? 4.221 42.532 29.453 1.00 16.19 349 CYS A O 1
ATOM 3216 N N . GLY A 1 235 ? 6.350 42.031 29.921 1.00 15.56 350 GLY A N 1
ATOM 3217 C CA . GLY A 1 235 ? 6.607 43.389 30.358 1.00 17.21 350 GLY A CA 1
ATOM 3218 C C . GLY A 1 235 ? 7.628 43.477 31.468 1.00 13.94 350 GLY A C 1
ATOM 3219 O O . GLY A 1 235 ? 8.235 42.494 31.896 1.00 14.60 350 GLY A O 1
ATOM 3223 N N . ASP A 1 236 ? 7.788 44.716 31.931 1.00 13.82 351 ASP A N 1
ATOM 3224 C CA . ASP A 1 236 ? 8.595 45.071 33.092 1.00 13.16 351 ASP A CA 1
ATOM 3225 C C . ASP A 1 236 ? 7.606 45.279 34.229 1.00 14.05 351 ASP A C 1
ATOM 3226 O O . ASP A 1 236 ? 6.861 46.267 34.256 1.00 14.91 351 ASP A O 1
ATOM 3235 N N . PHE A 1 237 ? 7.562 44.312 35.141 1.00 13.34 352 PHE A N 1
ATOM 3236 C CA . PHE A 1 237 ? 6.616 44.307 36.255 1.00 13.22 352 PHE A CA 1
ATOM 3237 C C . PHE A 1 237 ? 7.197 44.930 37.513 1.00 13.04 352 PHE A C 1
ATOM 3238 O O . PHE A 1 237 ? 6.482 45.064 38.511 1.00 13.44 352 PHE A O 1
ATOM 3255 N N . ASN A 1 238 ? 8.470 45.328 37.480 1.00 14.25 353 ASN A N 1
ATOM 3256 C CA . ASN A 1 238 ? 9.137 45.936 38.632 1.00 12.91 353 ASN A CA 1
ATOM 3257 C C . ASN A 1 238 ? 8.898 45.113 39.892 1.00 14.57 353 ASN A C 1
ATOM 3258 O O . ASN A 1 238 ? 8.738 45.642 40.993 1.00 15.62 353 ASN A O 1
ATOM 3269 N N . SER A 1 239 ? 8.895 43.794 39.720 1.00 14.29 354 SER A N 1
ATOM 3270 C CA . SER A 1 239 ? 8.650 42.860 40.803 1.00 14.21 354 SER A CA 1
ATOM 3271 C C . SER A 1 239 ? 9.515 41.646 40.533 1.00 14.49 354 SER A C 1
ATOM 3272 O O . SER A 1 239 ? 9.707 41.272 39.370 1.00 15.01 354 SER A O 1
ATOM 3280 N N . VAL A 1 240 ? 10.016 41.033 41.602 1.00 14.34 355 VAL A N 1
ATOM 3281 C CA . VAL A 1 240 ? 11.018 39.979 41.469 1.00 15.04 355 VAL A CA 1
ATOM 3282 C C . VAL A 1 240 ? 10.442 38.575 41.610 1.00 14.91 355 VAL A C 1
ATOM 3283 O O . VAL A 1 240 ? 9.325 38.394 42.119 1.00 15.12 355 VAL A O 1
ATOM 3296 N N . PRO A 1 241 ? 11.170 37.554 41.166 1.00 15.48 356 PRO A N 1
ATOM 3297 C CA . PRO A 1 241 ? 10.654 36.185 41.267 1.00 16.03 356 PRO A CA 1
ATOM 3298 C C . PRO A 1 241 ? 10.353 35.799 42.705 1.00 17.51 356 PRO A C 1
ATOM 3299 O O . PRO A 1 241 ? 11.106 36.107 43.633 1.00 18.68 356 PRO A O 1
ATOM 3310 N N . GLY A 1 242 ? 9.218 35.130 42.885 1.00 17.15 357 GLY A N 1
ATOM 3311 C CA . GLY A 1 242 ? 8.799 34.693 44.192 1.00 19.77 357 GLY A CA 1
ATOM 3312 C C . GLY A 1 242 ? 8.139 35.753 45.036 1.00 17.73 357 GLY A C 1
ATOM 3313 O O . GLY A 1 242 ? 7.684 35.443 46.145 1.00 19.56 357 GLY A O 1
ATOM 3317 N N . SER A 1 243 ? 8.087 36.994 44.570 1.00 16.27 358 SER A N 1
ATOM 3318 C CA . SER A 1 243 ? 7.392 38.030 45.309 1.00 16.13 358 SER A CA 1
ATOM 3319 C C . SER A 1 243 ? 5.898 37.733 45.332 1.00 16.27 358 SER A C 1
ATOM 3320 O O . SER A 1 243 ? 5.396 36.954 44.515 1.00 15.96 358 SER A O 1
ATOM 3328 N N . PRO A 1 244 ? 5.152 38.361 46.245 1.00 15.94 359 PRO A N 1
ATOM 3329 C CA . PRO A 1 244 ? 3.692 38.171 46.219 1.00 15.65 359 PRO A CA 1
ATOM 3330 C C . PRO A 1 244 ? 3.062 38.483 44.873 1.00 15.06 359 PRO A C 1
ATOM 3331 O O . PRO A 1 244 ? 2.175 37.752 44.417 1.00 15.33 359 PRO A O 1
ATOM 3342 N N . LEU A 1 245 ? 3.484 39.556 44.211 1.00 14.56 360 LEU A N 1
ATOM 3343 C CA . LEU A 1 245 ? 2.905 39.879 42.912 1.00 14.17 360 LEU A CA 1
ATOM 3344 C C . LEU A 1 245 ? 3.222 38.798 41.877 1.00 13.74 360 LEU A C 1
ATOM 3345 O O . LEU A 1 245 ? 2.336 38.369 41.126 1.00 14.58 360 LEU A O 1
ATOM 3361 N N . TYR A 1 246 ? 4.466 38.324 41.843 1.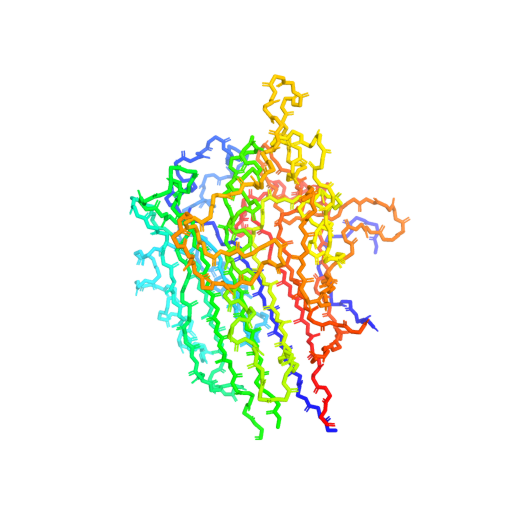00 14.06 361 TYR A N 1
ATOM 3362 C CA . TYR A 1 246 ? 4.830 37.242 40.933 1.00 14.46 361 TYR A CA 1
ATOM 3363 C C . TYR A 1 246 ? 4.016 35.990 41.228 1.00 15.13 361 TYR A C 1
ATOM 3364 O O . TYR A 1 246 ? 3.497 35.343 40.309 1.00 15.81 361 TYR A O 1
ATOM 3382 N N . SER A 1 247 ? 3.913 35.625 42.507 1.00 16.29 362 SER A N 1
ATOM 3383 C CA A SER A 1 247 ? 3.185 34.417 42.875 0.54 16.01 362 SER A CA 1
ATOM 3384 C CA B SER A 1 247 ? 3.180 34.421 42.891 0.46 15.15 362 SER A CA 1
ATOM 3385 C C . SER A 1 247 ? 1.724 34.512 42.467 1.00 15.55 362 SER A C 1
ATOM 3386 O O . SER A 1 247 ? 1.124 33.516 42.043 1.00 16.57 362 SER A O 1
ATOM 3401 N N . PHE A 1 248 ? 1.128 35.700 42.597 1.00 15.39 363 PHE A N 1
ATOM 3402 C CA . PHE A 1 248 ? -0.250 35.890 42.157 1.00 14.05 363 PHE A CA 1
ATOM 3403 C C . PHE A 1 248 ? -0.393 35.572 40.672 1.00 15.38 363 PHE A C 1
ATOM 3404 O O . PHE A 1 248 ? -1.320 34.862 40.261 1.00 15.84 363 PHE A O 1
ATOM 3421 N N . ILE A 1 249 ? 0.515 36.089 39.842 1.00 14.88 364 ILE A N 1
ATOM 3422 C CA . ILE A 1 249 ? 0.432 35.809 38.411 1.00 14.21 364 ILE A CA 1
ATOM 3423 C C . ILE A 1 249 ? 0.511 34.309 38.165 1.00 15.65 364 ILE A C 1
ATOM 3424 O O . ILE A 1 249 ? -0.291 33.740 37.419 1.00 17.43 364 ILE A O 1
ATOM 3440 N N . LYS A 1 250 ? 1.484 33.648 38.789 1.00 16.68 365 LYS A N 1
ATOM 3441 C CA . LYS A 1 250 ? 1.737 32.246 38.490 1.00 16.41 365 LYS A CA 1
ATOM 3442 C C . LYS A 1 250 ? 0.658 31.328 39.048 1.00 18.43 365 LYS A C 1
ATOM 3443 O O . LYS A 1 250 ? 0.311 30.321 38.417 1.00 20.79 365 LYS A O 1
ATOM 3462 N N A GLU A 1 251 ? 0.143 31.625 40.239 0.56 18.76 366 GLU A N 1
ATOM 3463 N N B GLU A 1 251 ? 0.125 31.638 40.234 0.44 18.83 366 GLU A N 1
ATOM 3464 C CA A GLU A 1 251 ? -0.787 30.721 40.899 0.56 19.07 366 GLU A CA 1
ATOM 3465 C CA B GLU A 1 251 ? -0.788 30.741 40.938 0.44 19.19 366 GLU A CA 1
ATOM 3466 C C A GLU A 1 251 ? -2.249 31.062 40.652 0.56 18.47 366 GLU A C 1
ATOM 3467 C C B GLU A 1 251 ? -2.256 31.111 40.780 0.44 19.21 366 GLU A C 1
ATOM 3468 O O A GLU A 1 251 ? -3.109 30.184 40.811 0.56 20.95 366 GLU A O 1
ATOM 3469 O O B GLU A 1 251 ? -3.128 30.305 41.139 0.44 21.76 366 GLU A O 1
ATOM 3492 N N . GLY A 1 252 ? -2.553 32.298 40.264 1.00 19.15 367 GLY A N 1
ATOM 3493 C CA . GLY A 1 252 ? -3.930 32.712 40.127 1.00 18.53 367 GLY A CA 1
ATOM 3494 C C . GLY A 1 252 ? -4.625 33.007 41.430 1.00 19.04 367 GLY A C 1
ATOM 3495 O O . GLY A 1 252 ? -5.853 33.121 41.450 1.00 20.52 367 GLY A O 1
ATOM 3498 N N . LYS A 1 253 ? -3.877 33.117 42.526 1.00 19.02 368 LYS A N 1
ATOM 3499 C CA . LYS A 1 253 ? -4.451 33.417 43.825 1.00 18.66 368 LYS A CA 1
ATOM 3500 C C . LYS A 1 253 ? -3.390 34.094 44.676 1.00 19.04 368 LYS A C 1
ATOM 3501 O O . LYS A 1 253 ? -2.189 33.861 44.506 1.00 21.13 368 LYS A O 1
ATOM 3520 N N . LEU A 1 254 ? -3.852 34.946 45.584 1.00 18.13 369 LEU A N 1
ATOM 3521 C CA . LEU A 1 254 ? -2.971 35.630 46.522 1.00 17.22 369 LEU A CA 1
ATOM 3522 C C . LEU A 1 254 ? -3.784 35.958 47.758 1.00 18.32 369 LEU A C 1
ATOM 3523 O O . LEU A 1 254 ? -4.782 36.680 47.673 1.00 19.54 369 LEU A O 1
ATOM 3539 N N . ASN A 1 255 ? -3.352 35.441 48.901 1.00 19.68 370 ASN A N 1
ATOM 3540 C CA . ASN A 1 255 ? -3.891 35.843 50.191 1.00 21.74 370 ASN A CA 1
ATOM 3541 C C . ASN A 1 255 ? -3.028 37.001 50.672 1.00 20.01 370 ASN A C 1
ATOM 3542 O O . ASN A 1 255 ? -1.856 36.814 51.003 1.00 21.86 370 ASN A O 1
ATOM 3553 N N . TYR A 1 256 ? -3.574 38.202 50.650 1.00 19.84 371 TYR A N 1
ATOM 3554 C CA . TYR A 1 256 ? -2.809 39.430 50.979 1.00 20.98 371 TYR A CA 1
ATOM 3555 C C . TYR A 1 256 ? -3.083 39.901 52.409 1.00 20.02 371 TYR A C 1
ATOM 3556 O O . TYR A 1 256 ? -2.722 40.996 52.722 1.00 21.65 371 TYR A O 1
ATOM 3574 N N . GLU A 1 257 ? -3.691 39.084 53.258 1.00 22.58 372 GLU A N 1
ATOM 3575 C CA . GLU A 1 257 ? -3.892 39.464 54.651 1.00 26.05 372 GLU A CA 1
ATOM 3576 C C . GLU A 1 257 ? -2.556 39.778 55.313 1.00 24.14 372 GLU A C 1
ATOM 3577 O O . GLU A 1 257 ? -1.615 38.984 55.244 1.00 23.92 372 GLU A O 1
ATOM 3589 N N . GLY A 1 258 ? -2.473 40.949 55.948 1.00 23.86 373 GLY A N 1
ATOM 3590 C CA . GLY A 1 258 ? -1.277 41.355 56.662 1.00 21.83 373 GLY A CA 1
ATOM 3591 C C . GLY A 1 258 ? -0.099 41.768 55.809 1.00 20.58 373 GLY A C 1
ATOM 3592 O O . GLY A 1 258 ? 0.986 41.977 56.353 1.00 22.29 373 GLY A O 1
ATOM 3596 N N . LEU A 1 259 ? -0.261 41.882 54.502 1.00 17.90 374 LEU A N 1
ATOM 3597 C CA . LEU A 1 259 ? 0.883 42.120 53.627 1.00 17.00 374 LEU A CA 1
ATOM 3598 C C . LEU A 1 259 ? 1.188 43.613 53.540 1.00 15.12 374 LEU A C 1
ATOM 3599 O O . LEU A 1 259 ? 0.337 44.378 53.068 1.00 16.73 374 LEU A O 1
ATOM 3615 N N . PRO A 1 260 ? 2.364 44.063 53.970 1.00 15.85 375 PRO A N 1
ATOM 3616 C CA . PRO A 1 260 ? 2.709 45.485 53.818 1.00 16.63 375 PRO A CA 1
ATOM 3617 C C . PRO A 1 260 ? 2.826 45.882 52.355 1.00 14.96 375 PRO A C 1
ATOM 3618 O O . PRO A 1 260 ? 3.224 45.089 51.496 1.00 15.18 375 PRO A O 1
ATOM 3629 N N . ILE A 1 261 ? 2.472 47.138 52.066 1.00 14.84 376 ILE A N 1
ATOM 3630 C CA . ILE A 1 261 ? 2.453 47.584 50.671 1.00 14.43 376 ILE A CA 1
ATOM 3631 C C . ILE A 1 261 ? 3.825 47.475 50.014 1.00 14.45 376 ILE A C 1
ATOM 3632 O O . ILE A 1 261 ? 3.925 47.213 48.807 1.00 14.91 376 ILE A O 1
ATOM 3648 N N . GLY A 1 262 ? 4.894 47.655 50.770 1.00 14.41 377 GLY A N 1
ATOM 3649 C CA . GLY A 1 262 ? 6.216 47.588 50.198 1.00 15.50 377 GLY A CA 1
ATOM 3650 C C . GLY A 1 262 ? 6.783 46.202 50.027 1.00 16.74 377 GLY A C 1
ATOM 3651 O O . GLY A 1 262 ? 7.901 46.073 49.520 1.00 22.14 377 GLY A O 1
ATOM 3655 N N . LYS A 1 263 ? 6.069 45.164 50.465 1.00 14.58 378 LYS A N 1
ATOM 3656 C CA . LYS A 1 263 ? 6.516 43.787 50.323 1.00 14.75 378 LYS A CA 1
ATOM 3657 C C . LYS A 1 263 ? 5.909 43.106 49.110 1.00 15.26 378 LYS A C 1
ATOM 3658 O O . LYS A 1 263 ? 6.295 41.981 48.781 1.00 18.24 378 LYS A O 1
ATOM 3677 N N . VAL A 1 264 ? 5.005 43.785 48.414 1.00 14.71 379 VAL A N 1
ATOM 3678 C CA . VAL A 1 264 ? 4.295 43.199 47.284 1.00 14.38 379 VAL A CA 1
ATOM 3679 C C . VAL A 1 264 ? 5.258 42.814 46.172 1.00 14.88 379 VAL A C 1
ATOM 3680 O O . VAL A 1 264 ? 5.151 41.730 45.582 1.00 14.70 379 VAL A O 1
ATOM 3693 N N . SER A 1 265 ? 6.189 43.705 45.841 1.00 15.13 380 SER A N 1
ATOM 3694 C CA . SER A 1 265 ? 7.018 43.525 44.656 1.00 14.38 380 SER A CA 1
ATOM 3695 C C . SER A 1 265 ? 8.323 42.798 44.929 1.00 16.22 380 SER A C 1
ATOM 3696 O O . SER A 1 265 ? 8.967 42.336 43.979 1.00 15.73 380 SER A O 1
ATOM 3704 N N . GLY A 1 266 ? 8.759 42.758 46.178 1.00 16.60 381 GLY A N 1
ATOM 3705 C CA . GLY A 1 266 ? 10.029 42.107 46.528 1.00 17.81 381 GLY A CA 1
ATOM 3706 C C . GLY A 1 266 ? 11.228 42.962 46.155 1.00 18.01 381 GLY A C 1
ATOM 3707 O O . GLY A 1 266 ? 12.331 42.508 46.309 1.00 18.73 381 GLY A O 1
ATOM 3711 N N . GLN A 1 267 ? 11.029 44.193 45.695 1.00 17.34 382 GLN A N 1
ATOM 3712 C CA . GLN A 1 267 ? 12.145 45.106 45.351 1.00 16.11 382 GLN A CA 1
ATOM 3713 C C . GLN A 1 267 ? 12.797 45.584 46.641 1.00 17.75 382 GLN A C 1
ATOM 3714 O O . GLN A 1 267 ? 12.116 45.674 47.579 1.00 21.57 382 GLN A O 1
ATOM 3728 N N . GLU A 1 268 ? 14.039 46.008 46.607 1.00 21.26 383 GLU A N 1
ATOM 3729 C CA . GLU A 1 268 ? 14.708 46.537 47.819 1.00 30.52 383 GLU A CA 1
ATOM 3730 C C . GLU A 1 268 ? 13.850 47.681 48.414 1.00 33.28 383 GLU A C 1
ATOM 3731 O O . GLU A 1 268 ? 13.585 48.652 47.726 1.00 27.41 383 GLU A O 1
ATOM 3743 N N . GLN A 1 269 ? 13.502 47.537 49.681 1.00 34.75 384 GLN A N 1
ATOM 3744 C CA . GLN A 1 269 ? 12.617 48.403 50.485 1.00 40.83 384 GLN A CA 1
ATOM 3745 C C . GLN A 1 269 ? 13.130 48.434 51.933 1.00 38.44 384 GLN A C 1
ATOM 3746 O O . GLN A 1 269 ? 13.925 47.572 52.267 1.00 35.24 384 GLN A O 1
ATOM 3760 N N . SER A 1 270 ? 12.729 49.419 52.738 1.00 34.02 385 SER A N 1
ATOM 3761 C CA . SER A 1 270 ? 13.071 49.488 54.186 1.00 33.66 385 SER A CA 1
ATOM 3762 C C . SER A 1 270 ? 12.437 48.312 54.942 1.00 34.78 385 SER A C 1
ATOM 3763 O O . SER A 1 270 ? 12.969 47.937 55.967 1.00 33.39 385 SER A O 1
ATOM 3771 N N . SER A 1 271 ? 11.256 47.855 54.521 1.00 37.57 386 SER A N 1
ATOM 3772 C CA . SER A 1 271 ? 10.467 46.778 55.185 1.00 37.45 386 SER A CA 1
ATOM 3773 C C . SER A 1 271 ? 10.132 47.195 56.641 1.00 37.91 386 SER A C 1
ATOM 3774 O O . SER A 1 271 ? 10.083 46.330 57.489 1.00 42.61 386 SER A O 1
ATOM 3782 N N . ARG A 1 272 ? 9.879 48.485 56.899 1.00 27.21 387 ARG A N 1
ATOM 3783 C CA . ARG A 1 272 ? 9.543 49.105 58.209 1.00 21.42 387 ARG A CA 1
ATOM 3784 C C . ARG A 1 272 ? 8.564 50.268 58.005 1.00 17.29 387 ARG A C 1
ATOM 3785 O O . ARG A 1 272 ? 8.693 50.910 57.010 1.00 19.08 387 ARG A O 1
ATOM 3806 N N . GLY A 1 273 ? 7.637 50.498 58.934 1.00 16.39 388 GLY A N 1
ATOM 3807 C CA . GLY A 1 273 ? 6.709 51.649 58.955 1.00 15.78 388 GLY A CA 1
ATOM 3808 C C . GLY A 1 273 ? 5.702 51.665 57.822 1.00 15.09 388 GLY A C 1
ATOM 3809 O O . GLY A 1 273 ? 5.123 52.688 57.596 1.00 14.39 388 GLY A O 1
ATOM 3813 N N . GLN A 1 274 ? 5.443 50.537 57.184 1.00 16.02 389 GLN A N 1
ATOM 3814 C CA . GLN A 1 274 ? 4.569 50.523 56.000 1.00 15.14 389 GLN A CA 1
ATOM 3815 C C . GLN A 1 274 ? 3.149 50.120 56.353 1.00 13.83 389 GLN A C 1
ATOM 3816 O O . GLN A 1 274 ? 2.961 49.262 57.172 1.00 15.69 389 GLN A O 1
ATOM 3830 N N . ARG A 1 275 ? 2.203 50.752 55.683 1.00 14.66 390 ARG A N 1
ATOM 3831 C CA . ARG A 1 275 ? 0.772 50.444 55.776 1.00 14.74 390 ARG A CA 1
ATOM 3832 C C . ARG A 1 275 ? 0.536 49.046 55.196 1.00 16.44 390 ARG A C 1
ATOM 3833 O O . ARG A 1 275 ? 1.230 48.661 54.296 1.00 16.20 390 ARG A O 1
ATOM 3854 N N . ILE A 1 276 ? -0.408 48.314 55.762 1.00 16.78 391 ILE A N 1
ATOM 3855 C CA . ILE A 1 276 ? -0.860 47.007 55.288 1.00 17.84 391 ILE A CA 1
ATOM 3856 C C . ILE A 1 276 ? -1.932 47.218 54.226 1.00 18.05 391 ILE A C 1
ATOM 3857 O O . ILE A 1 276 ? -2.746 48.138 54.337 1.00 22.50 391 ILE A O 1
ATOM 3873 N N . LEU A 1 277 ? -1.950 46.360 53.198 1.00 18.74 392 LEU A N 1
ATOM 3874 C CA . LEU A 1 277 ? -2.927 46.475 52.114 1.00 19.72 392 LEU A CA 1
ATOM 3875 C C . LEU A 1 277 ? -4.359 46.548 52.633 1.00 24.45 392 LEU A C 1
ATOM 3876 O O . LEU A 1 277 ? -4.741 45.801 53.530 1.00 23.06 392 LEU A O 1
ATOM 3892 N N . SER A 1 278 ? -5.176 47.409 52.020 1.00 24.55 393 SER A N 1
ATOM 3893 C CA . SER A 1 278 ? -6.596 47.439 52.367 1.00 23.22 393 SER A CA 1
ATOM 3894 C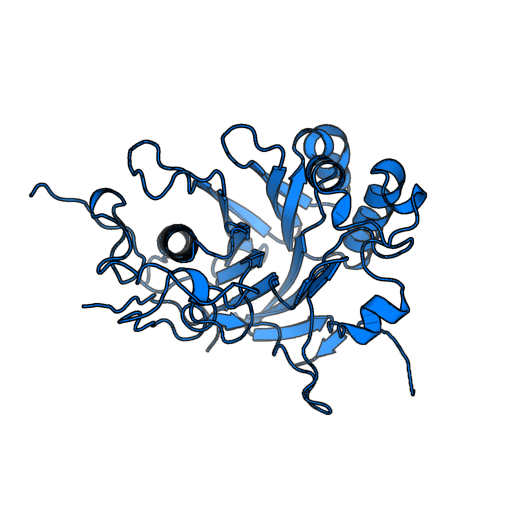 C . SER A 1 278 ? -7.314 46.192 51.834 1.00 22.09 393 SER A C 1
ATOM 3895 O O . SER A 1 278 ? -6.856 45.534 50.902 1.00 21.86 393 SER A O 1
ATOM 3903 N N . ILE A 1 279 ? -8.428 45.850 52.473 1.00 25.89 394 ILE A N 1
ATOM 3904 C CA . ILE A 1 279 ? -9.325 44.799 51.997 1.00 24.84 394 ILE A CA 1
ATOM 3905 C C . ILE A 1 279 ? -10.654 45.466 51.647 1.00 25.36 394 ILE A C 1
ATOM 3906 O O . ILE A 1 279 ? -11.370 45.909 52.554 1.00 27.14 394 ILE A O 1
ATOM 3922 N N . PRO A 1 280 ? -11.015 45.600 50.361 1.00 26.54 395 PRO A N 1
ATOM 3923 C CA . PRO A 1 280 ? -10.246 45.253 49.168 1.00 23.26 395 PRO A CA 1
ATOM 3924 C C . PRO A 1 280 ? -9.133 46.274 48.917 1.00 20.88 395 PRO A C 1
ATOM 3925 O O . PRO A 1 280 ? -9.090 47.366 49.506 1.00 21.31 395 PRO A O 1
ATOM 3936 N N . ILE A 1 281 ? -8.251 45.911 47.990 1.00 19.43 396 ILE A N 1
ATOM 3937 C CA . ILE A 1 281 ? -7.076 46.731 47.716 1.00 17.22 396 ILE A CA 1
ATOM 3938 C C . ILE A 1 281 ? -7.483 48.053 47.086 1.00 17.84 396 ILE A C 1
ATOM 3939 O O . ILE A 1 281 ? -6.905 49.104 47.389 1.00 19.65 396 ILE A O 1
ATOM 3955 N N . TRP A 1 282 ? -8.448 48.003 46.181 1.00 17.48 397 TRP A N 1
ATOM 3956 C CA . TRP A 1 282 ? -8.895 49.157 45.371 1.00 17.88 397 TRP A CA 1
ATOM 3957 C C . TRP A 1 282 ? -10.390 49.373 45.571 1.00 17.20 397 TRP A C 1
ATOM 3958 O O . TRP A 1 282 ? -11.063 48.441 45.953 1.00 18.40 397 TRP A O 1
ATOM 3979 N N . PRO A 1 283 ? -10.910 50.587 45.362 1.00 17.99 398 PRO A N 1
ATOM 3980 C CA . PRO A 1 283 ? -12.309 50.840 45.621 1.00 18.87 398 PRO A CA 1
ATOM 3981 C C . PRO A 1 283 ? -13.301 50.284 44.587 1.00 20.65 398 PRO A C 1
ATOM 3982 O O . PRO A 1 283 ? -12.933 50.009 43.511 1.00 19.73 398 PRO A O 1
ATOM 3993 N N . PRO A 1 284 ? -14.599 50.190 44.930 1.00 21.20 399 PRO A N 1
ATOM 3994 C CA . PRO A 1 284 ? -15.608 49.688 44.009 1.00 22.27 399 PRO A CA 1
ATOM 3995 C C . PRO A 1 284 ? -15.793 50.498 42.721 1.00 20.13 399 PRO A C 1
ATOM 3996 O O . PRO A 1 284 ? -16.172 49.925 41.760 1.00 20.55 399 PRO A O 1
ATOM 4007 N N . ASN A 1 285 ? -15.437 51.785 42.692 1.00 20.35 400 ASN A N 1
ATOM 4008 C CA . ASN A 1 285 ? -15.599 52.618 41.476 1.00 20.58 400 ASN A CA 1
ATOM 4009 C C . ASN A 1 285 ? -14.573 52.257 40.385 1.00 18.92 400 ASN A C 1
ATOM 4010 O O . ASN A 1 285 ? -14.704 52.792 39.332 1.00 20.22 400 ASN A O 1
ATOM 4021 N N . LEU A 1 286 ? -13.551 51.444 40.653 1.00 16.95 401 LEU A N 1
ATOM 4022 C CA . LEU A 1 286 ? -12.668 50.907 39.600 1.00 17.04 401 LEU A CA 1
ATOM 4023 C C . LEU A 1 286 ? -13.478 49.988 38.674 1.00 16.94 401 LEU A C 1
ATOM 4024 O O . LEU A 1 286 ? -13.177 49.938 37.515 1.00 19.58 401 LEU A O 1
ATOM 4040 N N . GLY A 1 287 ? -14.443 49.243 39.199 1.00 16.22 402 GLY A N 1
ATOM 4041 C CA . GLY A 1 287 ? -15.253 48.330 38.377 1.00 17.65 402 GLY A CA 1
ATOM 4042 C C . GLY A 1 287 ? -14.533 47.045 38.017 1.00 17.52 402 GLY A C 1
ATOM 4043 O O . GLY A 1 287 ? -14.734 46.564 36.945 1.00 17.30 402 GLY A O 1
ATOM 4047 N N . ILE A 1 288 ? -13.644 46.610 38.890 1.00 16.75 403 ILE A N 1
ATOM 4048 C CA . ILE A 1 288 ? -12.908 45.341 38.699 1.00 15.83 403 ILE A CA 1
ATOM 4049 C C . ILE A 1 288 ? -13.131 44.487 39.951 1.00 16.17 403 ILE A C 1
ATOM 4050 O O . ILE A 1 288 ? -12.907 44.963 41.039 1.00 17.37 403 ILE A O 1
ATOM 4066 N N . SER A 1 289 ? -13.529 43.232 39.785 1.00 15.94 404 SER A N 1
ATOM 4067 C CA . SER A 1 289 ? -13.815 42.318 40.908 1.00 16.01 404 SER A CA 1
ATOM 4068 C C . SER A 1 289 ? -12.514 41.802 41.512 1.00 17.08 404 SER A C 1
ATOM 4069 O O . SER A 1 289 ? -11.479 41.924 40.904 1.00 17.25 404 SER A O 1
ATOM 4077 N N . GLN A 1 290 ? -12.617 41.050 42.601 1.00 19.58 405 GLN A N 1
ATOM 4078 C CA . GLN A 1 290 ? -11.461 40.377 43.246 1.00 21.20 405 GLN A CA 1
ATOM 4079 C C . GLN A 1 290 ? -10.931 39.221 42.378 1.00 19.30 405 GLN A C 1
ATOM 4080 O O . GLN A 1 290 ? -9.950 38.669 42.765 1.00 20.54 405 GLN A O 1
ATOM 4094 N N . ASN A 1 291 ? -11.644 38.772 41.345 1.00 17.52 406 ASN A N 1
ATOM 4095 C CA . ASN A 1 291 ? -11.150 37.801 40.353 1.00 17.11 406 ASN A CA 1
ATOM 4096 C C . ASN A 1 291 ? -10.499 38.540 39.167 1.00 16.27 406 ASN A C 1
ATOM 4097 O O . ASN A 1 291 ? -10.264 37.883 38.185 1.00 16.91 406 ASN A O 1
ATOM 4108 N N . CYS A 1 292 ? -10.304 39.863 39.248 1.00 15.36 407 CYS A N 1
ATOM 4109 C CA . CYS A 1 292 ? -9.610 40.640 38.216 1.00 16.41 407 CYS A CA 1
ATOM 4110 C C . CYS A 1 292 ? -10.349 40.613 36.880 1.00 15.98 407 CYS A C 1
ATOM 4111 O O . CYS A 1 292 ? -9.735 40.541 35.810 1.00 17.65 407 CYS A O 1
ATOM 4119 N N . VAL A 1 293 ? -11.677 40.666 36.938 1.00 16.14 408 VAL A N 1
ATOM 4120 C CA . VAL A 1 293 ? -12.490 40.832 35.738 1.00 16.98 408 VAL A CA 1
ATOM 4121 C C . VAL A 1 293 ? -13.320 42.100 35.865 1.00 17.63 408 VAL A C 1
ATOM 4122 O O . VAL A 1 293 ? -13.678 42.530 36.962 1.00 17.10 408 VAL A O 1
ATOM 4135 N N . TYR A 1 294 ? -13.625 42.713 34.729 1.00 15.97 409 TYR A N 1
ATOM 4136 C CA . TYR A 1 294 ? -14.530 43.846 34.763 1.00 15.80 409 TYR A CA 1
ATOM 4137 C C . TYR A 1 294 ? -15.892 43.407 35.295 1.00 16.25 409 TYR A C 1
ATOM 4138 O O . TYR A 1 294 ? -16.360 42.300 35.019 1.00 18.09 409 TYR A O 1
ATOM 4156 N N . GLU A 1 295 ? -16.545 44.303 36.035 1.00 16.11 410 GLU A N 1
ATOM 4157 C CA . GLU A 1 295 ? -17.873 44.058 36.576 1.00 17.49 410 GLU A CA 1
ATOM 4158 C C . GLU A 1 295 ? -18.729 45.309 36.419 1.00 18.32 410 GLU A C 1
ATOM 4159 O O . GLU A 1 295 ? -18.229 46.438 36.361 1.00 21.39 410 GLU A O 1
ATOM 4171 N N . VAL A 1 296 ? -20.030 45.085 36.309 1.00 17.68 411 VAL A N 1
ATOM 4172 C CA . VAL A 1 296 ? -20.981 46.183 36.287 1.00 18.51 411 VAL A CA 1
ATOM 4173 C C . VAL A 1 296 ? -21.025 46.782 37.682 1.00 18.96 411 VAL A C 1
ATOM 4174 O O . VAL A 1 296 ? -21.322 46.080 38.656 1.00 22.91 411 VAL A O 1
ATOM 4187 N N . GLN A 1 297 ? -20.733 48.078 37.788 1.00 19.08 412 GLN A N 1
ATOM 4188 C CA . GLN A 1 297 ? -20.806 48.754 39.074 1.00 21.65 412 GLN A CA 1
ATOM 4189 C C . GLN A 1 297 ? -22.254 49.042 39.457 1.00 24.71 412 GLN A C 1
ATOM 4190 O O . GLN A 1 297 ? -23.110 49.316 38.610 1.00 23.25 412 GLN A O 1
ATOM 4204 N N . GLN A 1 298 ? -22.525 49.015 40.753 1.00 30.39 413 GLN A N 1
ATOM 4205 C CA . GLN A 1 298 ? -23.861 49.341 41.227 1.00 37.76 413 GLN A CA 1
ATOM 4206 C C . GLN A 1 298 ? -23.816 50.478 42.241 1.00 35.05 413 GLN A C 1
ATOM 4207 O O . GLN A 1 298 ? -22.767 50.798 42.800 1.00 33.43 413 GLN A O 1
ATOM 4221 N N . VAL A 1 299 ? -24.973 51.102 42.452 1.00 37.12 414 VAL A N 1
ATOM 4222 C CA . VAL A 1 299 ? -25.126 52.152 43.458 1.00 38.06 414 VAL A CA 1
ATOM 4223 C C . VAL A 1 299 ? -25.027 51.511 44.837 1.00 42.51 414 VAL A C 1
ATOM 4224 O O . VAL A 1 299 ? -25.163 50.286 44.952 1.00 35.53 414 VAL A O 1
ATOM 4237 N N . PRO A 1 300 ? -24.811 52.289 45.912 1.00 53.43 415 PRO A N 1
ATOM 4238 C CA . PRO A 1 300 ? -24.691 51.754 47.277 1.00 58.29 415 PRO A CA 1
ATOM 4239 C C . PRO A 1 300 ? -25.913 50.969 47.739 1.00 58.71 415 PRO A C 1
ATOM 4240 O O . PRO A 1 300 ? -27.024 51.477 47.605 1.00 58.14 415 PRO A O 1
ATOM 4251 N N . SER A 1 327 ? -13.246 38.967 51.551 1.00 45.53 442 SER A N 1
ATOM 4252 C CA . SER A 1 327 ? -12.050 38.358 52.121 1.00 43.67 442 SER A CA 1
ATOM 4253 C C . SER A 1 327 ? -10.794 38.944 51.475 1.00 36.83 442 SER A C 1
ATOM 4254 O O . SER A 1 327 ? -10.869 39.639 50.464 1.00 35.80 442 SER A O 1
ATOM 4261 N N . SER A 1 328 ? -9.641 38.657 52.067 1.00 35.24 443 SER A N 1
ATOM 4262 C CA . SER A 1 328 ? -8.379 39.242 51.613 1.00 31.79 443 SER A CA 1
ATOM 4263 C C . SER A 1 328 ? -7.671 38.333 50.618 1.00 28.56 443 SER A C 1
ATOM 4264 O O . SER A 1 328 ? -6.507 37.965 50.791 1.00 26.32 443 SER A O 1
ATOM 4272 N N . ASN A 1 329 ? -8.392 37.961 49.565 1.00 26.95 444 ASN A N 1
ATOM 4273 C CA . ASN A 1 329 ? -7.857 37.097 48.527 1.00 27.14 444 ASN A CA 1
ATOM 4274 C C . ASN A 1 329 ? -8.126 37.704 47.165 1.00 24.02 444 ASN A C 1
ATOM 4275 O O . ASN A 1 329 ? -9.228 38.195 46.901 1.00 27.52 444 ASN A O 1
ATOM 4286 N N . LEU A 1 330 ? -7.101 37.697 46.328 1.00 19.40 445 LEU A N 1
ATOM 4287 C CA . LEU A 1 330 ? -7.223 38.041 44.928 1.00 19.47 445 LEU A CA 1
ATOM 4288 C C . LEU A 1 330 ? -7.122 36.757 44.122 1.00 18.62 445 LEU A C 1
ATOM 4289 O O . LEU A 1 330 ? -6.407 35.826 44.501 1.00 20.92 445 LEU A O 1
ATOM 4305 N N A GLN A 1 331 ? -7.829 36.718 43.000 0.47 18.87 446 GLN A N 1
ATOM 4306 N N B GLN A 1 331 ? -7.838 36.710 43.004 0.53 18.39 446 GLN A N 1
ATOM 4307 C CA A GLN A 1 331 ? -7.717 35.604 42.075 0.47 18.39 446 GLN A CA 1
ATOM 4308 C CA B GLN A 1 331 ? -7.760 35.583 42.090 0.53 17.69 446 GLN A CA 1
ATOM 4309 C C A GLN A 1 331 ? -7.663 36.150 40.659 0.47 15.51 446 GLN A C 1
ATOM 4310 C C B GLN A 1 331 ? -7.735 36.116 40.664 0.53 16.19 446 GLN A C 1
ATOM 4311 O O A GLN A 1 331 ? -7.962 37.319 40.407 0.47 16.50 446 GLN A O 1
ATOM 4312 O O B GLN A 1 331 ? -8.134 37.252 40.405 0.53 17.16 446 GLN A O 1
ATOM 4339 N N . HIS A 1 332 ? -7.241 35.292 39.738 1.00 15.70 447 HIS A N 1
ATOM 4340 C CA . HIS A 1 332 ? -7.488 35.487 38.315 1.00 16.68 447 HIS A CA 1
ATOM 4341 C C . HIS A 1 332 ? -7.804 34.118 37.728 1.00 17.15 447 HIS A C 1
ATOM 4342 O O . HIS A 1 332 ? -7.573 33.082 38.364 1.00 19.07 447 HIS A O 1
ATOM 4357 N N . HIS A 1 333 ? -8.350 34.110 36.508 1.00 16.52 448 HIS A N 1
ATOM 4358 C CA . HIS A 1 333 ? -8.856 32.885 35.904 1.00 17.91 448 HIS A CA 1
ATOM 4359 C C . HIS A 1 333 ? -7.946 32.310 34.827 1.00 19.47 448 HIS A C 1
ATOM 4360 O O . HIS A 1 333 ? -8.377 31.419 34.082 1.00 22.49 448 HIS A O 1
ATOM 4374 N N . PHE A 1 334 ? -6.708 32.775 34.735 1.00 17.96 449 PHE A N 1
ATOM 4375 C CA . PHE A 1 334 ? -5.793 32.286 33.715 1.00 17.50 449 PHE A CA 1
ATOM 4376 C C . PHE A 1 334 ? -4.918 31.168 34.278 1.00 18.73 449 PHE A C 1
ATOM 4377 O O . PHE A 1 334 ? -4.840 30.949 35.486 1.00 21.06 449 PHE A O 1
ATOM 4394 N N . SER A 1 335 ? -4.249 30.456 33.373 1.00 19.52 450 SER A N 1
ATOM 4395 C CA . SER A 1 335 ? -3.259 29.437 33.715 1.00 19.24 450 SER A CA 1
ATOM 4396 C C . SER A 1 335 ? -1.971 29.857 33.014 1.00 19.03 450 SER A C 1
ATOM 4397 O O . SER A 1 335 ? -1.756 29.538 31.838 1.00 20.87 450 SER A O 1
ATOM 4405 N N . LEU A 1 336 ? -1.125 30.593 33.733 1.00 18.29 451 LEU A N 1
ATOM 4406 C CA . LEU A 1 336 ? 0.057 31.212 33.155 1.00 16.93 451 LEU A CA 1
ATOM 4407 C C . LEU A 1 336 ? 1.336 30.602 33.703 1.00 18.92 451 LEU A C 1
ATOM 4408 O O . LEU A 1 336 ? 1.471 30.388 34.912 1.00 23.47 451 LEU A O 1
ATOM 4424 N N . SER A 1 337 ? 2.276 30.350 32.801 1.00 17.41 452 SER A N 1
ATOM 4425 C CA . SER A 1 337 ? 3.624 29.935 33.135 1.00 17.90 452 SER A CA 1
ATOM 4426 C C . SER A 1 337 ? 4.582 31.049 32.752 1.00 16.70 452 SER A C 1
ATOM 4427 O O . SER A 1 337 ? 4.260 31.921 31.946 1.00 17.35 452 SER A O 1
ATOM 4435 N N . SER A 1 338 ? 5.771 31.007 33.338 1.00 17.53 453 SER A N 1
ATOM 4436 C CA . SER A 1 338 ? 6.839 31.937 33.011 1.00 16.18 453 SER A CA 1
ATOM 4437 C C . SER A 1 338 ? 7.812 31.248 32.067 1.00 15.80 453 SER A C 1
ATOM 4438 O O . SER A 1 338 ? 8.189 30.093 32.285 1.00 17.83 453 SER A O 1
ATOM 4446 N N . VAL A 1 339 ? 8.241 31.962 31.028 1.00 16.54 454 VAL A N 1
ATOM 4447 C CA . VAL A 1 339 ? 9.232 31.403 30.111 1.00 17.40 454 VAL A CA 1
ATOM 4448 C C . VAL A 1 339 ? 10.500 31.013 30.861 1.00 16.70 454 VAL A C 1
ATOM 4449 O O . VAL A 1 339 ? 11.055 29.928 30.655 1.00 18.11 454 VAL A O 1
ATOM 4462 N N . TYR A 1 340 ? 10.988 31.902 31.719 1.00 16.14 455 TYR A N 1
ATOM 4463 C CA . TYR A 1 340 ? 12.225 31.696 32.451 1.00 15.46 455 TYR A CA 1
ATOM 4464 C C . TYR A 1 340 ? 11.968 31.145 33.844 1.00 16.51 455 TYR A C 1
ATOM 4465 O O . TYR A 1 340 ? 10.924 31.393 34.453 1.00 17.60 455 TYR A O 1
ATOM 4483 N N . SER A 1 341 ? 12.930 30.353 34.327 1.00 18.16 456 SER A N 1
ATOM 4484 C CA . SER A 1 341 ? 12.837 29.713 35.632 1.00 18.19 456 SER A CA 1
ATOM 4485 C C . SER A 1 341 ? 13.553 30.480 36.740 1.00 17.62 456 SER A C 1
ATOM 4486 O O . SER A 1 341 ? 13.401 30.122 37.914 1.00 20.10 456 SER A O 1
ATOM 4494 N N . HIS A 1 342 ? 14.308 31.527 36.408 1.00 16.96 457 HIS A N 1
ATOM 4495 C CA . HIS A 1 342 ? 14.805 32.551 37.319 1.00 17.22 457 HIS A CA 1
ATOM 4496 C C . HIS A 1 342 ? 16.072 32.162 38.076 1.00 16.88 457 HIS A C 1
ATOM 4497 O O . HIS A 1 342 ? 16.671 33.030 38.709 1.00 17.13 457 HIS A O 1
ATOM 4511 N N . TYR A 1 343 ? 16.517 30.910 38.018 1.00 19.73 458 TYR A N 1
ATOM 4512 C CA . TYR A 1 343 ? 17.724 30.466 38.706 1.00 21.86 458 TYR A CA 1
ATOM 4513 C C . TYR A 1 343 ? 18.439 29.490 37.787 1.00 23.23 458 TYR A C 1
ATOM 4514 O O . TYR A 1 343 ? 17.791 28.700 37.099 1.00 25.72 458 TYR A O 1
ATOM 4532 N N . PHE A 1 344 ? 19.764 29.547 37.760 1.00 22.14 459 PHE A N 1
ATOM 4533 C CA . PHE A 1 344 ? 20.497 28.583 36.941 1.00 23.54 459 PHE A CA 1
ATOM 4534 C C . PHE A 1 344 ? 20.528 27.235 37.647 1.00 29.44 459 PHE A C 1
ATOM 4535 O O . PHE A 1 344 ? 20.827 27.170 38.842 1.00 31.07 459 PHE A O 1
ATOM 4552 N N . PRO A 1 345 ? 20.188 26.153 36.950 1.00 33.64 460 PRO A N 1
ATOM 4553 C CA . PRO A 1 345 ? 19.985 24.870 37.648 1.00 38.75 460 PRO A CA 1
ATOM 4554 C C . PRO A 1 345 ? 21.234 24.317 38.315 1.00 43.05 460 PRO A C 1
ATOM 4555 O O . PRO A 1 345 ? 21.145 23.727 39.401 1.00 43.10 460 PRO A O 1
ATOM 4566 N N . ASP A 1 346 ? 22.402 24.475 37.702 1.00 46.98 461 ASP A N 1
ATOM 4567 C CA . ASP A 1 346 ? 23.587 23.847 38.272 1.00 55.37 461 ASP A CA 1
ATOM 4568 C C . ASP A 1 346 ? 24.038 24.548 39.546 1.00 55.12 461 ASP A C 1
ATOM 4569 O O . ASP A 1 346 ? 24.564 23.897 40.455 1.00 56.66 461 ASP A O 1
ATOM 4578 N N . THR A 1 347 ? 23.803 25.858 39.647 1.00 50.14 462 THR A N 1
ATOM 4579 C CA . THR A 1 347 ? 24.382 26.668 40.706 1.00 45.96 462 THR A CA 1
ATOM 4580 C C . THR A 1 347 ? 23.371 27.273 41.671 1.00 43.50 462 THR A C 1
ATOM 4581 O O . THR A 1 347 ? 23.753 27.621 42.792 1.00 45.77 462 THR A O 1
ATOM 4592 N N . GLY A 1 348 ? 22.108 27.416 41.277 1.00 38.41 463 GLY A N 1
ATOM 4593 C CA . GLY A 1 348 ? 21.159 28.163 42.075 1.00 34.93 463 GLY A CA 1
ATOM 4594 C C . GLY A 1 348 ? 21.306 29.666 41.980 1.00 31.45 463 GLY A C 1
ATOM 4595 O O . GLY A 1 348 ? 20.544 30.393 42.634 1.00 33.48 463 GLY A O 1
ATOM 4599 N N . ILE A 1 349 ? 22.248 30.155 41.184 1.00 27.62 464 ILE A N 1
ATOM 4600 C CA . ILE A 1 349 ? 22.480 31.599 41.085 1.00 25.48 464 ILE A CA 1
ATOM 4601 C C . ILE A 1 349 ? 21.311 32.243 40.344 1.00 21.18 464 ILE A C 1
ATOM 4602 O O . ILE A 1 349 ? 20.842 31.684 39.339 1.00 22.85 464 ILE A O 1
ATOM 4618 N N . PRO A 1 350 ? 20.830 33.402 40.789 1.00 20.84 465 PRO A N 1
ATOM 4619 C CA . PRO A 1 350 ? 19.685 34.026 40.117 1.00 19.88 465 PRO A CA 1
ATOM 4620 C C . PRO A 1 350 ? 20.019 34.574 38.743 1.00 18.99 465 PRO A C 1
ATOM 4621 O O . PRO A 1 350 ? 21.097 35.135 38.510 1.00 20.89 465 PRO A O 1
ATOM 4632 N N . GLU A 1 351 ? 19.050 34.431 37.847 1.00 18.24 466 GLU A N 1
ATOM 4633 C CA . GLU A 1 351 ? 19.015 35.191 36.614 1.00 17.62 466 GLU A CA 1
ATOM 4634 C C . GLU A 1 351 ? 18.674 36.643 36.915 1.00 16.20 466 GLU A C 1
ATOM 4635 O O . GLU A 1 351 ? 17.878 36.940 37.814 1.00 17.32 466 GLU A O 1
ATOM 4647 N N . VAL A 1 352 ? 19.249 37.559 36.133 1.00 16.82 467 VAL A N 1
ATOM 4648 C CA . VAL A 1 352 ? 18.876 38.967 36.199 1.00 15.93 467 VAL A CA 1
ATOM 4649 C C . VAL A 1 352 ? 18.461 39.424 34.808 1.00 15.52 467 VAL A C 1
ATOM 4650 O O . VAL A 1 352 ? 18.870 38.845 33.796 1.00 16.62 467 VAL A O 1
ATOM 4663 N N . THR A 1 353 ? 17.599 40.441 34.769 1.00 14.53 468 THR A N 1
ATOM 4664 C CA . THR A 1 353 ? 17.172 41.076 33.523 1.00 14.93 468 THR A CA 1
ATOM 4665 C C . THR A 1 353 ? 17.525 42.558 33.467 1.00 16.81 468 THR A C 1
ATOM 4666 O O . THR A 1 353 ? 17.288 43.193 32.433 1.00 17.18 468 THR A O 1
ATOM 4677 N N . THR A 1 354 ? 18.076 43.128 34.540 1.00 18.46 469 THR A N 1
ATOM 4678 C CA . THR A 1 354 ? 18.478 44.534 34.595 1.00 18.30 469 THR A CA 1
ATOM 4679 C C . THR A 1 354 ? 19.698 44.631 35.495 1.00 19.20 469 THR A C 1
ATOM 4680 O O . THR A 1 354 ? 19.846 43.838 36.425 1.00 22.17 469 THR A O 1
ATOM 4691 N N . CYS A 1 355 ? 20.598 45.580 35.201 1.00 19.64 470 CYS A N 1
ATOM 4692 C CA . CYS A 1 355 ? 21.843 45.677 35.980 1.00 21.48 470 CYS A CA 1
ATOM 4693 C C . CYS A 1 355 ? 22.464 47.069 35.846 1.00 24.98 470 CYS A C 1
ATOM 4694 O O . CYS A 1 355 ? 23.298 47.302 34.966 1.00 29.85 470 CYS A O 1
ATOM 4702 N N . HIS A 1 356 ? 22.124 47.957 36.776 1.00 19.59 471 HIS A N 1
ATOM 4703 C CA . HIS A 1 356 ? 22.751 49.273 36.811 1.00 18.39 471 HIS A CA 1
ATOM 4704 C C . HIS A 1 356 ? 23.381 49.530 38.174 1.00 18.77 471 HIS A C 1
ATOM 4705 O O . HIS A 1 356 ? 23.546 48.594 38.962 1.00 20.59 471 HIS A O 1
ATOM 4719 N N . SER A 1 357 ? 23.757 50.765 38.463 1.00 19.06 472 SER A N 1
ATOM 4720 C CA . SER A 1 357 ? 24.539 51.103 39.674 1.00 20.42 472 SER A CA 1
ATOM 4721 C C . SER A 1 357 ? 23.786 50.729 40.952 1.00 21.00 472 SER A C 1
ATOM 4722 O O . SER A 1 357 ? 24.445 50.508 41.931 1.00 24.58 472 SER A O 1
ATOM 4730 N N . ARG A 1 358 ? 22.456 50.725 40.962 1.00 19.43 473 ARG A N 1
ATOM 4731 C CA . ARG A 1 358 ? 21.722 50.461 42.218 1.00 20.95 473 ARG A CA 1
ATOM 4732 C C . ARG A 1 358 ? 20.895 49.176 42.189 1.00 22.17 473 ARG A C 1
ATOM 4733 O O . ARG A 1 358 ? 20.297 48.887 43.203 1.00 27.17 473 ARG A O 1
ATOM 4754 N N . SER A 1 359 ? 20.841 48.429 41.096 1.00 20.13 474 SER A N 1
ATOM 4755 C CA . SER A 1 359 ? 19.956 47.244 41.030 1.00 21.21 474 SER A CA 1
ATOM 4756 C C . SER A 1 359 ? 20.454 46.184 40.046 1.00 21.09 474 SER A C 1
ATOM 4757 O O . SER A 1 359 ? 20.820 46.545 38.963 1.00 22.42 474 SER A O 1
ATOM 4765 N N . ALA A 1 360 ? 20.398 44.915 40.434 1.00 20.01 475 ALA A N 1
ATOM 4766 C CA . ALA A 1 360 ? 20.611 43.789 39.515 1.00 19.46 475 ALA A CA 1
ATOM 4767 C C . ALA A 1 360 ? 19.664 42.661 39.923 1.00 18.91 475 ALA A C 1
ATOM 4768 O O . ALA A 1 360 ? 19.943 41.912 40.867 1.00 21.02 475 ALA A O 1
ATOM 4775 N N . ILE A 1 361 ? 18.552 42.533 39.198 1.00 17.13 476 ILE A N 1
ATOM 4776 C CA . ILE A 1 361 ? 17.438 41.670 39.573 1.00 16.40 476 ILE A CA 1
ATOM 4777 C C . ILE A 1 361 ? 16.700 41.262 38.300 1.00 15.23 476 ILE A C 1
ATOM 4778 O O . ILE A 1 361 ? 16.907 41.830 37.222 1.00 16.29 476 ILE A O 1
ATOM 4794 N N . THR A 1 362 ? 15.823 40.266 38.418 1.00 15.28 477 THR A N 1
ATOM 4795 C CA . THR A 1 362 ? 14.833 39.993 37.380 1.00 16.12 477 THR A CA 1
ATOM 4796 C C . THR A 1 362 ? 13.587 40.814 37.704 1.00 15.47 477 THR A C 1
ATOM 4797 O O . THR A 1 362 ? 13.022 40.667 38.794 1.00 15.37 477 THR A O 1
ATOM 4808 N N . VAL A 1 363 ? 13.172 41.677 36.766 1.00 14.85 478 VAL A N 1
ATOM 4809 C CA . VAL A 1 363 ? 11.890 42.373 36.834 1.00 14.46 478 VAL A CA 1
ATOM 4810 C C . VAL A 1 363 ? 11.099 42.227 35.540 1.00 14.58 478 VAL A C 1
ATOM 4811 O O . VAL A 1 363 ? 9.956 42.684 35.464 1.00 15.03 478 VAL A O 1
ATOM 4824 N N . ASP A 1 364 ? 11.704 41.640 34.513 1.00 14.32 479 ASP A N 1
ATOM 4825 C CA . ASP A 1 364 ? 11.069 41.462 33.211 1.00 14.79 479 ASP A CA 1
ATOM 4826 C C . ASP A 1 364 ? 10.663 40.008 33.033 1.00 13.19 479 ASP A C 1
ATOM 4827 O O . ASP A 1 364 ? 11.380 39.103 33.466 1.00 14.53 479 ASP A O 1
ATOM 4836 N N . TYR A 1 365 ? 9.513 39.790 32.384 1.00 13.88 480 TYR A N 1
ATOM 4837 C CA . TYR A 1 365 ? 8.954 38.456 32.223 1.00 12.47 480 TYR A CA 1
ATOM 4838 C C . TYR A 1 365 ? 8.275 38.298 30.873 1.00 14.07 480 TYR A C 1
ATOM 4839 O O . TYR A 1 365 ? 7.769 39.258 30.287 1.00 14.50 480 TYR A O 1
ATOM 4857 N N . ILE A 1 366 ? 8.219 37.047 30.412 1.00 14.16 481 ILE A N 1
ATOM 4858 C CA . ILE A 1 366 ? 7.253 36.613 29.408 1.00 15.05 481 ILE A CA 1
ATOM 4859 C C . ILE A 1 366 ? 6.423 35.520 30.068 1.00 14.46 481 ILE A C 1
ATOM 4860 O O . ILE A 1 366 ? 6.947 34.443 30.388 1.00 15.89 481 ILE A O 1
ATOM 4876 N N . PHE A 1 367 ? 5.143 35.794 30.295 1.00 14.84 482 PHE A N 1
ATOM 4877 C CA . PHE A 1 367 ? 4.193 34.816 30.797 1.00 14.87 482 PHE A CA 1
ATOM 4878 C C . PHE A 1 367 ? 3.341 34.332 29.631 1.00 15.25 482 PHE A C 1
ATOM 4879 O O . PHE A 1 367 ? 3.107 35.069 28.669 1.00 16.18 482 PHE A O 1
ATOM 4896 N N . TYR A 1 368 ? 2.901 33.077 29.700 1.00 15.12 483 TYR A N 1
ATOM 4897 C CA . TYR A 1 368 ? 2.115 32.519 28.606 1.00 15.87 483 TYR A CA 1
ATOM 4898 C C . TYR A 1 368 ? 1.119 31.489 29.124 1.00 15.67 483 TYR A C 1
ATOM 4899 O O . TYR A 1 368 ? 1.345 30.840 30.146 1.00 16.30 483 TYR A O 1
ATOM 4917 N N . SER A 1 369 ? 0.013 31.347 28.389 1.00 16.88 484 SER A N 1
ATOM 4918 C CA . SER A 1 369 ? -0.993 30.341 28.694 1.00 18.82 484 SER A CA 1
ATOM 4919 C C . SER A 1 369 ? -0.409 28.955 28.575 1.00 20.85 484 SER A C 1
ATOM 4920 O O . SER A 1 369 ? 0.107 28.592 27.516 1.00 22.64 484 SER A O 1
ATOM 4928 N N . ALA A 1 370 ? -0.560 28.148 29.621 1.00 22.12 485 ALA A N 1
ATOM 4929 C CA . ALA A 1 370 ? -0.010 26.803 29.546 1.00 32.17 485 ALA A CA 1
ATOM 4930 C C . ALA A 1 370 ? -0.800 25.818 30.392 1.00 42.66 485 ALA A C 1
ATOM 4931 O O . ALA A 1 370 ? -1.402 26.179 31.408 1.00 36.37 485 ALA A O 1
ATOM 4938 N N . GLU A 1 371 ? -0.766 24.558 29.956 1.00 54.73 486 GLU A N 1
ATOM 4939 C CA . GLU A 1 371 ? -1.292 23.434 30.716 1.00 61.67 486 GLU A CA 1
ATOM 4940 C C . GLU A 1 371 ? -0.460 23.238 31.978 1.00 59.13 486 GLU A C 1
ATOM 4941 O O . GLU A 1 371 ? -0.996 23.070 33.069 1.00 57.80 486 GLU A O 1
ATOM 4953 N N . GLY A 1 387 ? -6.534 27.622 26.162 1.00 58.14 502 GLY A N 1
ATOM 4954 C CA . GLY A 1 387 ? -5.720 27.906 24.967 1.00 50.59 502 GLY A CA 1
ATOM 4955 C C . GLY A 1 387 ? -4.247 27.817 25.296 1.00 43.36 502 GLY A C 1
ATOM 4956 O O . GLY A 1 387 ? -3.589 28.827 25.297 1.00 41.78 502 GLY A O 1
ATOM 4957 N N . GLY A 1 388 ? -3.736 26.627 25.555 1.00 35.34 503 GLY A N 1
ATOM 4958 C CA . GLY A 1 388 ? -2.328 26.455 25.929 1.00 32.66 503 GLY A CA 1
ATOM 4959 C C . GLY A 1 388 ? -1.348 26.653 24.780 1.00 29.72 503 GLY A C 1
ATOM 4960 O O . GLY A 1 388 ? -1.684 26.390 23.638 1.00 29.86 503 GLY A O 1
ATOM 4964 N N . LEU A 1 389 ? -0.138 27.090 25.094 1.00 24.32 504 LEU A N 1
ATOM 4965 C CA . LEU A 1 389 ? 0.969 27.218 24.132 1.00 24.08 504 LEU A CA 1
ATOM 4966 C C . LEU A 1 389 ? 2.091 26.312 24.624 1.00 25.20 504 LEU A C 1
ATOM 4967 O O . LEU A 1 389 ? 2.191 26.110 25.809 1.00 26.95 504 LEU A O 1
ATOM 4983 N N . LYS A 1 390 ? 2.885 25.772 23.718 1.00 22.05 505 LYS A N 1
ATOM 4984 C CA . LYS A 1 390 ? 4.064 24.977 24.097 1.00 23.96 505 LYS A CA 1
ATOM 4985 C C . LYS A 1 390 ? 5.289 25.874 23.960 1.00 22.42 505 LYS A C 1
ATOM 4986 O O . LYS A 1 390 ? 5.428 26.529 22.948 1.00 24.28 505 LYS A O 1
ATOM 5005 N N . LEU A 1 391 ? 6.102 25.927 24.994 1.00 21.32 506 LEU A N 1
ATOM 5006 C CA . LEU A 1 391 ? 7.364 26.650 24.922 1.00 18.85 506 LEU A CA 1
ATOM 5007 C C . LEU A 1 391 ? 8.388 25.751 24.245 1.00 20.56 506 LEU A C 1
ATOM 5008 O O . LEU A 1 391 ? 8.719 24.679 24.762 1.00 23.68 506 LEU A O 1
ATOM 5024 N N . LEU A 1 392 ? 8.879 26.180 23.087 1.00 19.20 507 LEU A N 1
ATOM 5025 C CA . LEU A 1 392 ? 9.873 25.394 22.367 1.00 20.42 507 LEU A CA 1
ATOM 5026 C C . LEU A 1 392 ? 11.298 25.740 22.781 1.00 20.10 507 LEU A C 1
ATOM 5027 O O . LEU A 1 392 ? 12.150 24.847 22.875 1.00 23.59 507 LEU A O 1
ATOM 5043 N N . ALA A 1 393 ? 11.580 27.020 23.011 1.00 20.01 508 ALA A N 1
ATOM 5044 C CA . ALA A 1 393 ? 12.939 27.460 23.291 1.00 21.34 508 ALA A CA 1
ATOM 5045 C C . ALA A 1 393 ? 12.905 28.842 23.923 1.00 19.68 508 ALA A C 1
ATOM 5046 O O . ALA A 1 393 ? 11.937 29.594 23.780 1.00 18.33 508 ALA A O 1
ATOM 5053 N N . ARG A 1 394 ? 13.993 29.175 24.613 1.00 19.69 509 ARG A N 1
ATOM 5054 C CA . ARG A 1 394 ? 14.162 30.498 25.195 1.00 19.16 509 ARG A CA 1
ATOM 5055 C C . ARG A 1 394 ? 15.627 30.894 25.083 1.00 18.34 509 ARG A C 1
ATOM 5056 O O . ARG A 1 394 ? 16.514 30.040 25.009 1.00 21.15 509 ARG A O 1
ATOM 5077 N N . LEU A 1 395 ? 15.876 32.202 25.076 1.00 18.40 510 LEU A N 1
ATOM 5078 C CA . LEU A 1 395 ? 17.238 32.729 24.985 1.00 17.86 510 LEU A CA 1
ATOM 5079 C C . LEU A 1 395 ? 17.758 32.937 26.401 1.00 16.27 510 LEU A C 1
ATOM 5080 O O . LEU A 1 395 ? 17.270 33.808 27.126 1.00 17.30 510 LEU A O 1
ATOM 5096 N N . SER A 1 396 ? 18.773 32.173 26.786 1.00 17.64 511 SER A N 1
ATOM 5097 C CA . SER A 1 396 ? 19.168 32.144 28.189 1.00 17.57 511 SER A CA 1
ATOM 5098 C C . SER A 1 396 ? 19.625 33.518 28.677 1.00 17.86 511 SER A C 1
ATOM 5099 O O . SER A 1 396 ? 20.187 34.324 27.927 1.00 18.62 511 SER A O 1
ATOM 5107 N N . LEU A 1 397 ? 19.399 33.786 29.963 1.00 17.60 512 LEU A N 1
ATOM 5108 C CA . LEU A 1 397 ? 19.703 35.066 30.636 1.00 16.58 512 LEU A CA 1
ATOM 5109 C C . LEU A 1 397 ? 21.108 34.965 31.253 1.00 19.06 512 LEU A C 1
ATOM 5110 O O . LEU A 1 397 ? 21.820 34.035 30.951 1.00 18.95 512 LEU A O 1
ATOM 5126 N N . LEU A 1 398 ? 21.513 35.960 32.010 1.00 18.74 513 LEU A N 1
ATOM 5127 C CA . LEU A 1 398 ? 22.846 36.047 32.617 1.00 16.50 513 LEU A CA 1
ATOM 5128 C C . LEU A 1 398 ? 22.715 36.328 34.104 1.00 16.51 513 LEU A C 1
ATOM 5129 O O . LEU A 1 398 ? 21.648 36.608 34.570 1.00 17.89 513 LEU A O 1
ATOM 5145 N N . THR A 1 399 ? 23.808 36.164 34.815 1.00 17.85 514 THR A N 1
ATOM 5146 C CA . THR A 1 399 ? 23.885 36.479 36.248 1.00 18.38 514 THR A CA 1
ATOM 5147 C C . THR A 1 399 ? 24.357 37.919 36.440 1.00 17.67 514 THR A C 1
ATOM 5148 O O . THR A 1 399 ? 24.842 38.530 35.516 1.00 16.97 514 THR A O 1
ATOM 5159 N N . GLU A 1 400 ? 24.223 38.414 37.665 1.00 17.93 515 GLU A N 1
ATOM 5160 C CA . GLU A 1 400 ? 24.694 39.747 38.070 1.00 18.64 515 GLU A CA 1
ATOM 5161 C C . GLU A 1 400 ? 26.211 39.789 37.853 1.00 18.69 515 GLU A C 1
ATOM 5162 O O . GLU A 1 400 ? 26.692 40.757 37.346 1.00 19.54 515 GLU A O 1
ATOM 5174 N N . GLN A 1 401 ? 26.910 38.732 38.239 1.00 19.27 516 GLN A N 1
ATOM 5175 C CA . GLN A 1 401 ? 28.381 38.673 38.090 1.00 20.22 516 GLN A CA 1
ATOM 5176 C C . GLN A 1 401 ? 28.749 38.726 36.607 1.00 19.01 516 GLN A C 1
ATOM 5177 O O . GLN A 1 401 ? 29.680 39.418 36.278 1.00 18.84 516 GLN A O 1
ATOM 5191 N N . ASP A 1 402 ? 28.004 38.048 35.749 1.00 18.54 517 ASP A N 1
ATOM 5192 C CA . ASP A 1 402 ? 28.278 38.073 34.296 1.00 18.36 517 ASP A CA 1
ATOM 5193 C C . ASP A 1 402 ? 28.178 39.516 33.807 1.00 16.97 517 ASP A C 1
ATOM 5194 O O . ASP A 1 402 ? 28.990 39.937 33.065 1.00 17.97 517 ASP A O 1
ATOM 5203 N N . LEU A 1 403 ? 27.144 40.230 34.215 1.00 16.69 518 LEU A N 1
ATOM 5204 C CA . LEU A 1 403 ? 26.929 41.613 33.743 1.00 17.50 518 LEU A CA 1
ATOM 5205 C C . LEU A 1 403 ? 27.993 42.564 34.293 1.00 17.41 518 LEU A C 1
ATOM 5206 O O . LEU A 1 403 ? 28.366 43.457 33.584 1.00 18.58 518 LEU A O 1
ATOM 5222 N N . TRP A 1 404 ? 28.429 42.394 35.533 1.00 16.97 519 TRP A N 1
ATOM 5223 C CA . TRP A 1 404 ? 29.513 43.267 35.996 1.00 16.87 519 TRP A CA 1
ATOM 5224 C C . TRP A 1 404 ? 30.848 42.927 35.338 1.00 17.02 519 TRP A C 1
ATOM 5225 O O . TRP A 1 404 ? 31.723 43.796 35.257 1.00 18.48 519 TRP A O 1
ATOM 5246 N N . THR A 1 405 ? 31.018 41.696 34.842 1.00 16.82 520 THR A N 1
ATOM 5247 C CA . THR A 1 405 ? 32.226 41.370 34.087 1.00 16.40 520 THR A CA 1
ATOM 5248 C C . THR A 1 405 ? 32.325 42.220 32.829 1.00 17.34 520 THR A C 1
ATOM 5249 O O . THR A 1 405 ? 33.436 42.539 32.383 1.00 19.33 520 THR A O 1
ATOM 5260 N N . VAL A 1 406 ? 31.182 42.597 32.250 1.00 16.26 521 VAL A N 1
ATOM 5261 C CA . VAL A 1 406 ? 31.139 43.516 31.113 1.00 17.86 521 VAL A CA 1
ATOM 5262 C C . VAL A 1 406 ? 30.876 44.951 31.558 1.00 19.18 521 VAL A C 1
ATOM 5263 O O . VAL A 1 406 ? 30.465 45.804 30.759 1.00 19.22 521 VAL A O 1
ATOM 5276 N N . ASN A 1 407 ? 31.142 45.224 32.835 1.00 18.73 522 ASN A N 1
ATOM 5277 C CA . ASN A 1 407 ? 31.077 46.568 33.425 1.00 18.68 522 ASN A CA 1
ATOM 5278 C C . ASN A 1 407 ? 29.661 47.139 33.454 1.00 18.79 522 ASN A C 1
ATOM 5279 O O . ASN A 1 407 ? 29.476 48.361 33.437 1.00 20.71 522 ASN A O 1
ATOM 5290 N N . GLY A 1 408 ? 28.666 46.258 33.576 1.00 18.81 523 GLY A N 1
ATOM 5291 C CA . GLY A 1 408 ? 27.295 46.660 33.787 1.00 18.56 523 GLY A CA 1
ATOM 5292 C C . GLY A 1 408 ? 26.592 47.067 32.508 1.00 18.13 523 GLY A C 1
ATOM 5293 O O . GLY A 1 408 ? 27.106 46.936 31.393 1.00 20.80 523 GLY A O 1
ATOM 5297 N N . LEU A 1 409 ? 25.362 47.533 32.712 1.00 17.91 524 LEU A N 1
ATOM 5298 C CA . LEU A 1 409 ? 24.451 47.888 31.611 1.00 19.67 524 LEU A CA 1
ATOM 5299 C C . LEU A 1 409 ? 24.015 49.360 31.742 1.00 20.02 524 LEU A C 1
ATOM 5300 O O . LEU A 1 409 ? 23.940 49.821 32.862 1.00 20.76 524 LEU A O 1
ATOM 5316 N N . PRO A 1 410 ? 23.818 50.167 30.675 1.00 17.14 525 PRO A N 1
ATOM 5317 C CA . PRO A 1 410 ? 24.258 49.914 29.302 1.00 16.94 525 PRO A CA 1
ATOM 5318 C C . PRO A 1 410 ? 25.796 49.918 29.212 1.00 18.96 525 PRO A C 1
ATOM 5319 O O . PRO A 1 410 ? 26.485 50.353 30.066 1.00 21.90 525 PRO A O 1
ATOM 5330 N N . ASN A 1 411 ? 26.285 49.330 28.147 1.00 18.43 526 ASN A N 1
ATOM 5331 C CA . ASN A 1 411 ? 27.740 49.267 27.888 1.00 18.27 526 ASN A CA 1
ATOM 5332 C C . ASN A 1 411 ? 27.951 49.495 26.392 1.00 20.65 526 ASN A C 1
ATOM 5333 O O . ASN A 1 411 ? 27.018 49.811 25.682 1.00 20.07 526 ASN A O 1
ATOM 5344 N N . GLU A 1 412 ? 29.175 49.390 25.919 1.00 21.06 527 GLU A N 1
ATOM 5345 C CA . GLU A 1 412 ? 29.442 49.718 24.504 1.00 22.47 527 GLU A CA 1
ATOM 5346 C C . GLU A 1 412 ? 28.762 48.710 23.578 1.00 22.26 527 GLU A C 1
ATOM 5347 O O . GLU A 1 412 ? 28.684 48.996 22.419 1.00 24.24 527 GLU A O 1
ATOM 5359 N N . ASN A 1 413 ? 28.335 47.557 24.077 1.00 22.49 528 ASN A N 1
ATOM 5360 C CA . ASN A 1 413 ? 27.688 46.513 23.240 1.00 21.45 528 ASN A CA 1
ATOM 5361 C C . ASN A 1 413 ? 26.185 46.276 23.544 1.00 24.85 528 ASN A C 1
ATOM 5362 O O . ASN A 1 413 ? 25.445 45.980 22.617 1.00 27.28 528 ASN A O 1
ATOM 5373 N N . ASN A 1 414 ? 25.751 46.342 24.797 1.00 21.55 529 ASN A N 1
ATOM 5374 C CA . ASN A 1 414 ? 24.343 46.135 25.221 1.00 20.41 529 ASN A CA 1
ATOM 5375 C C . ASN A 1 414 ? 23.834 47.524 25.578 1.00 18.09 529 ASN A C 1
ATOM 5376 O O . ASN A 1 414 ? 24.259 48.024 26.565 1.00 18.91 529 ASN A O 1
ATOM 5387 N N . SER A 1 415 ? 22.898 48.065 24.815 1.00 16.33 530 SER A N 1
ATOM 5388 C CA . SER A 1 415 ? 22.605 49.492 24.912 1.00 15.96 530 SER A CA 1
ATOM 5389 C C . SER A 1 415 ? 21.338 49.816 25.696 1.00 16.86 530 SER A C 1
ATOM 5390 O O . SER A 1 415 ? 20.842 50.946 25.619 1.00 17.39 530 SER A O 1
ATOM 5398 N N . SER A 1 416 ? 20.843 48.883 26.499 1.00 15.23 531 SER A N 1
ATOM 5399 C CA . SER A 1 416 ? 19.839 49.172 27.507 1.00 15.16 531 SER A CA 1
ATOM 5400 C C . SER A 1 416 ? 20.356 48.724 28.872 1.00 15.38 531 SER A C 1
ATOM 5401 O O . SER A 1 416 ? 21.311 47.944 28.963 1.00 16.88 531 SER A O 1
ATOM 5409 N N . ASP A 1 417 ? 19.740 49.241 29.940 1.00 15.73 532 ASP A N 1
ATOM 5410 C CA . ASP A 1 417 ? 19.994 48.713 31.279 1.00 15.67 532 ASP A CA 1
ATOM 5411 C C . ASP A 1 417 ? 19.202 47.440 31.557 1.00 15.23 532 ASP A C 1
ATOM 5412 O O . ASP A 1 417 ? 19.325 46.878 32.652 1.00 17.70 532 ASP A O 1
ATOM 5421 N N . HIS A 1 418 ? 18.430 46.957 30.589 1.00 15.37 533 HIS A N 1
ATOM 5422 C CA . HIS A 1 418 ? 17.807 45.648 30.664 1.00 15.12 533 HIS A CA 1
ATOM 5423 C C . HIS A 1 418 ? 18.334 44.755 29.552 1.00 14.67 533 HIS A C 1
ATOM 5424 O O . HIS A 1 418 ? 18.872 45.225 28.543 1.00 16.83 533 HIS A O 1
ATOM 5438 N N . LEU A 1 419 ? 18.167 43.415 29.748 1.00 14.01 534 LEU A N 1
ATOM 5439 C CA . LEU A 1 419 ? 18.398 42.467 28.676 1.00 15.18 534 LEU A CA 1
ATOM 5440 C C . LEU A 1 419 ? 17.089 42.117 27.982 1.00 15.34 534 LEU A C 1
ATOM 5441 O O . LEU A 1 419 ? 16.034 42.070 28.625 1.00 15.69 534 LEU A O 1
ATOM 5457 N N . PRO A 1 420 ? 17.115 41.846 26.675 1.00 14.80 535 PRO A N 1
ATOM 5458 C CA . PRO A 1 420 ? 15.898 41.364 26.008 1.00 14.93 535 PRO A CA 1
ATOM 5459 C C . PRO A 1 420 ? 15.617 39.910 26.353 1.00 15.58 535 PRO A C 1
ATOM 5460 O O . PRO A 1 420 ? 16.531 39.086 26.434 1.00 17.95 535 PRO A O 1
ATOM 5471 N N . LEU A 1 421 ? 14.341 39.599 26.543 1.00 14.64 536 LEU A N 1
ATOM 5472 C CA . LEU A 1 421 ? 13.856 38.240 26.746 1.00 13.47 536 LEU A CA 1
ATOM 5473 C C . LEU A 1 421 ? 13.310 37.749 25.416 1.00 14.47 536 LEU A C 1
ATOM 5474 O O . LEU A 1 421 ? 12.740 38.533 24.648 1.00 16.02 536 LEU A O 1
ATOM 5490 N N . LEU A 1 422 ? 13.488 36.463 25.126 1.00 15.91 537 LEU A N 1
ATOM 5491 C CA . LEU A 1 422 ? 13.059 35.938 23.837 1.00 16.91 537 LEU A CA 1
ATOM 5492 C C . LEU A 1 422 ? 12.624 34.498 24.002 1.00 15.42 537 LEU A C 1
ATOM 5493 O O . LEU A 1 422 ? 13.334 33.698 24.621 1.00 16.56 537 LEU A O 1
ATOM 5509 N N . ALA A 1 423 ? 11.468 34.169 23.426 1.00 16.03 538 ALA A N 1
ATOM 5510 C CA . ALA A 1 423 ? 10.909 32.833 23.500 1.00 15.88 538 ALA A CA 1
ATOM 5511 C C . ALA A 1 423 ? 10.373 32.431 22.139 1.00 16.87 538 ALA A C 1
ATOM 5512 O O . ALA A 1 423 ? 9.893 33.273 21.373 1.00 17.44 538 ALA A O 1
ATOM 5519 N N . LYS A 1 424 ? 10.403 31.129 21.869 1.00 17.13 539 LYS A N 1
ATOM 5520 C CA . LYS A 1 424 ? 9.713 30.563 20.717 1.00 19.69 539 LYS A CA 1
ATOM 5521 C C . LYS A 1 424 ? 8.603 29.647 21.211 1.00 17.47 539 LYS A C 1
ATOM 5522 O O . LYS A 1 424 ? 8.853 28.752 22.029 1.00 19.73 539 LYS A O 1
ATOM 5541 N N . PHE A 1 425 ? 7.408 29.873 20.694 1.00 19.92 540 PHE A N 1
ATOM 5542 C CA . PHE A 1 425 ? 6.200 29.134 21.102 1.00 20.47 540 PHE A CA 1
ATOM 5543 C C . PHE A 1 425 ? 5.624 28.326 19.941 1.00 21.93 540 PHE A C 1
ATOM 5544 O O . PHE A 1 425 ? 5.857 28.657 18.807 1.00 22.05 540 PHE A O 1
ATOM 5561 N N . ARG A 1 426 ? 4.876 27.292 20.285 1.00 20.92 541 ARG A N 1
ATOM 5562 C CA . ARG A 1 426 ? 4.141 26.474 19.311 1.00 21.27 541 ARG A CA 1
ATOM 5563 C C . ARG A 1 426 ? 2.660 26.475 19.694 1.00 23.39 541 ARG A C 1
ATOM 5564 O O . ARG A 1 426 ? 2.359 26.179 20.823 1.00 24.17 541 ARG A O 1
ATOM 5585 N N . LEU A 1 427 ? 1.776 26.799 18.768 1.00 22.18 542 LEU A N 1
ATOM 5586 C CA . LEU A 1 427 ? 0.336 26.615 18.979 1.00 24.48 542 LEU A CA 1
ATOM 5587 C C . LEU A 1 427 ? -0.023 25.350 18.195 1.00 27.54 542 LEU A C 1
ATOM 5588 O O . LEU A 1 427 ? 0.122 25.367 16.997 1.00 26.66 542 LEU A O 1
ATOM 5604 N N . GLU A 1 428 ? -0.399 24.292 18.884 1.00 30.44 543 GLU A N 1
ATOM 5605 C CA . GLU A 1 428 ? -0.826 23.062 18.231 1.00 33.66 543 GLU A CA 1
ATOM 5606 C C . GLU A 1 428 ? -2.229 23.244 17.666 1.00 35.69 543 GLU A C 1
ATOM 5607 O O . GLU A 1 428 ? -3.112 23.790 18.333 1.00 37.18 543 GLU A O 1
ATOM 5619 N N . LEU A 1 429 ? -2.431 22.766 16.440 1.00 36.58 544 LEU A N 1
ATOM 5620 C CA . LEU A 1 429 ? -3.700 22.930 15.735 1.00 38.29 544 LEU A CA 1
ATOM 5621 C C . LEU A 1 429 ? -4.346 21.578 15.445 1.00 42.48 544 LEU A C 1
ATOM 5622 O O . LEU A 1 429 ? -3.712 20.535 15.599 1.00 44.19 544 LEU A O 1
#

GO terms:
  GO:0000287 magnesium ion binding (F, IDA)
  GO:2000236 negative regulation of tRNA processing (P, IMP)
  GO:0033119 negative regulation of RNA splicing (P, IMP)
  GO:0160272 RNA 2',3'-cyclic phosphatase activity (F, IMP)
  GO:0005759 mitochondrial matrix (C, IDA)
  GO:0160272 RNA 2',3'-cyclic phosphatase activity (F, IDA)
  GO:0160273 RNA 2'-phosphatase activity (F, IDA)
  GO:0005739 mitochondrion (C, HTP)
  GO:0003730 mRNA 3'-UTR binding (F, IDA)
  GO:0005737 cytoplasm (C, IDA)
  GO:0015030 Cajal body (C, IDA)
  GO:0045930 negative regulation of mitotic cell cycle (P, IMP)
  GO:0070935 3'-UTR-mediated mRNA stabilization (P, IMP)

Solvent-accessible surface area: 15599 Å² total; per-residue (Å²): 198,171,67,94,62,134,49,68,98,65,167,122,158,106,6,21,2,17,0,0,1,2,0,3,4,2,13,57,36,5,107,110,50,63,73,29,6,183,50,10,136,127,70,2,16,106,28,96,71,0,20,73,34,2,46,152,30,4,134,140,52,84,0,23,0,0,0,0,0,19,0,7,92,94,30,15,49,76,57,4,77,61,27,0,100,102,50,18,3,60,4,40,50,38,64,35,26,63,234,76,32,2,3,1,0,0,0,5,28,94,86,54,2,48,61,93,38,60,26,72,9,83,0,71,64,114,84,7,109,32,1,73,64,20,8,2,0,1,0,0,29,0,54,4,105,126,75,45,14,0,0,0,0,0,0,27,1,17,143,53,26,143,41,1,4,0,1,0,0,0,0,0,12,0,0,0,27,1,15,69,22,1,111,48,220,115,54,49,47,3,1,2,0,0,0,0,3,0,12,0,24,26,57,6,34,1,17,38,0,0,68,123,8,142,20,95,1,128,50,25,35,4,0,78,0,0,31,7,157,53,62,59,180,92,32,122,80,8,60,100,67,10,8,47,112,58,9,6,9,24,52,48,2,40,106,86,148,97,170,128,178,118,13,60,0,79,11,103,23,71,10,36,16,1,8,63,10,109,45,126,142,88,47,77,71,12,4,0,7,0,24,49,176,32,20,55,4,4,5,3,0,0,21,11,18,197,58,29,6,107,23,37,2,44,6,9,4,15,16,86,144,33,2,91,90,59,105,0,0,1,16,86,113,47,0,0,8,13,4,5,1,1,0,81,0,63,8,91,90

Foldseek 3Di:
DPPDQFWDKFFPCWAKFKEKEEALAALVNCVVPVVQAPLADVVLSDPVQRVVLVLVVCLVVVGQKYKYWFAFVVCCVPPVVVSVVVSQKDKDWDAFDDPGGIAIMMIGRVLFWDWDDKDKAFQADVVFVLSHGRWIKIWTWIHTVVAHIEIEIETAADQPLQAQLSLLSRVLRRLQSQCVVQQDPVGDGQKYKYWYQSNAAPPQQCNCCVQVQKGQQVQPFRNRRRVPDDPPPPGDGADVVSGDLVVQADLQSHGHDGDDDGRMRGHDANKDWLDPQADVVPRAGFFFFWTPPDTGHRITIIIGPPNHKAWGIWTHGGGNVSQCVQSAPPYSNNSGRGHMIMTMIMNND

InterPro domains:
  IPR005135 Endonuclease/exonuclease/phosphatase [PF03372] (170-486)
  IPR036691 Endonuclease/exonuclease/phosphatase superfamily [G3DSA:3.60.10.10] (127-544)
  IPR036691 Endonuclease/exonuclease/phosphatase superfamily [SSF56219] (162-543)
  IPR045816 Protein angel homolog 2, N-terminal [PF19339] (23-129)
  IPR050410 CCR4/nocturin mRNA turnover and transcription [PTHR12121] (93-542)

Sequence (349 aa):
HQGVIKRNWEYINKFDFSVMSYNILSQDLLEDNSHLYRRHCRRPVLHWSFRFPNILKEIKHFDADVLCLQEVQEDHYGAEIRPSLEESSLGYHCEYKMRTGRKPDGCAICFKHSKFSLLSVNPVEFFRPDISLLDRDNVGLVLLLQPKICPAICVANTHLLYNPRRGDIKLTQLAMLLAEISSSVAHQKDGSFCPIVMCGDFNSVPGSPLYSSFIKEEGKLNYEGLPIGKVSGQEQSSRGQRILSIPIWPPNLGISQNCVYEVQQVPSSNLQQHHFSLSSVYSHYFPDTGIPEVTTCHSRSAITVDYIFYSAEGGLKLLARLSLLTEQDLWTVNGLPNENNSSDHLPLLAKFRLEL

Organism: Homo sapiens (NCBI:txid9606)

Radius of gyration: 19.48 Å; Cα contacts (8 Å, |Δi|>4): 828; chains: 1; bounding box: 60×44×52 Å

Nearest PDB structures (foldseek):
  6rw0-assembly1_A  TM=1.003E+00  e=4.309E-85  Homo sapiens
  6rvz-assembly1_A  TM=9.978E-01  e=1.157E-78  Homo sapiens
  5dv2-assembly1_A  TM=7.984E-01  e=5.855E-29  Homo sapiens
  7ax1-assembly1_A  TM=7.746E-01  e=8.504E-29  Homo sapiens
  2a40-assembly1_B  TM=6.267E-01  e=4.458E-09  Bos taurus

B-factor: mean 25.99, std 12.26, range [11.83, 89.87]

Secondary structure (DSSP, 8-state):
-TT-----EEE--EEEEEEEEEE---HHHHHHTGGGGTTS-GGGGSHHHHHHHHHHHHHHH--SEEEEEEEEHHHIIIIIHHHHHHTTEEEEEEE-STT--EEEEEEEETTTEEEEEEEEEE---TT-TT-----EEEEEEEEE-----EEEEEEE----TT-HHHHHHHHHHHHHHHHHHSB-TTSSBPPEEEEEE-S--TTSHHHHHHHHSEEE-TT-BGGGSS-SS---SSPPBPPSSSS-GGG-B-TTS-B--------EEE----EEES--SB-TTT-PBPBSEEETTEEE--EEEEEE-----EEEEEE--B-HHHHHHTTSSS-SS--SSBPPEEEEEEEE-